Protein AF-M5CEA5-F1 (afdb_monomer)

Radius of gyration: 39.27 Å; Cα contacts (8 Å, |Δi|>4): 29; chains: 1; bounding box: 114×81×102 Å

InterPro domains:
  IPR007783 Eukaryotic translation initiation factor 3 subunit D [PF05091] (9-247)
  IPR007783 Eukaryotic translation initiation factor 3 subunit D [PTHR12399] (7-246)

Secondary structure (DSSP, 8-state):
---------PPPPPP--TT--SS--TT---GGGTTS------TTSPP-PPP-SSS--TT--TT--TTSHHHHTTSSPPPTTTTTS--TT-----S-GGGPPPPP-S---------------------------------------------------GGGS-S-------SSPPPTTPPP-----HHHHHT-----PPPP-----S--PPP-GGGGG--SSS--PPP----------TTT-HHHHHHHHHHHSTTSSS----

Structure (mmCIF, N/CA/C/O backbone):
data_AF-M5CEA5-F1
#
_entry.id   AF-M5CEA5-F1
#
loop_
_atom_site.group_PDB
_atom_site.id
_atom_site.type_symbol
_atom_site.label_atom_id
_atom_site.label_alt_id
_atom_site.label_comp_id
_atom_site.label_asym_id
_atom_site.label_entity_id
_atom_site.label_seq_id
_atom_site.pdbx_PDB_ins_code
_atom_site.Cartn_x
_atom_site.Cartn_y
_atom_site.Cartn_z
_atom_site.occupancy
_atom_site.B_iso_or_equiv
_atom_site.auth_seq_id
_atom_site.auth_comp_id
_atom_site.auth_asym_id
_atom_site.auth_atom_id
_atom_site.pdbx_PDB_model_num
ATOM 1 N N . MET A 1 1 ? 55.446 -52.255 -45.944 1.00 42.16 1 MET A N 1
ATOM 2 C CA . MET A 1 1 ? 54.967 -50.989 -45.354 1.00 42.16 1 MET A CA 1
ATOM 3 C C . MET A 1 1 ? 53.545 -51.246 -44.896 1.00 42.16 1 MET A C 1
ATOM 5 O O . MET A 1 1 ? 52.673 -51.351 -45.742 1.00 42.16 1 MET A O 1
ATOM 9 N N . ALA A 1 2 ? 53.355 -51.542 -43.610 1.00 45.69 2 ALA A N 1
ATOM 10 C CA . ALA A 1 2 ? 52.040 -51.848 -43.055 1.00 45.69 2 ALA A CA 1
ATOM 11 C C . ALA A 1 2 ? 51.422 -50.547 -42.531 1.00 45.69 2 ALA A C 1
ATOM 13 O O . ALA A 1 2 ? 52.030 -49.867 -41.706 1.00 45.69 2 ALA A O 1
ATOM 14 N N . ASP A 1 3 ? 50.260 -50.200 -43.073 1.00 53.97 3 ASP A N 1
ATOM 15 C CA . ASP A 1 3 ? 49.479 -49.017 -42.725 1.00 53.97 3 ASP A CA 1
ATOM 16 C C . ASP A 1 3 ? 48.837 -49.236 -41.346 1.00 53.97 3 ASP A C 1
ATOM 18 O O . ASP A 1 3 ? 47.894 -50.013 -41.192 1.00 53.97 3 ASP A O 1
ATOM 22 N N . ASN A 1 4 ? 49.386 -48.594 -40.315 1.00 58.69 4 ASN A N 1
ATOM 23 C CA . ASN A 1 4 ? 48.793 -48.567 -38.980 1.00 58.69 4 ASN A CA 1
ATOM 24 C C . ASN A 1 4 ? 47.682 -47.511 -38.962 1.00 58.69 4 ASN A C 1
ATOM 26 O O . ASN A 1 4 ? 47.882 -46.392 -38.488 1.00 58.69 4 ASN A O 1
ATOM 30 N N . SER A 1 5 ? 46.492 -47.863 -39.449 1.00 66.06 5 SER A N 1
ATOM 31 C CA . SER A 1 5 ? 45.277 -47.092 -39.177 1.00 66.06 5 SER A CA 1
ATOM 32 C C . SER A 1 5 ? 44.891 -47.284 -37.705 1.00 66.06 5 SER A C 1
ATOM 34 O O . SER A 1 5 ? 44.031 -48.101 -37.369 1.00 66.06 5 SER A O 1
ATOM 36 N N . GLN A 1 6 ? 45.587 -46.584 -36.804 1.00 66.88 6 GLN A N 1
ATOM 37 C CA . GLN A 1 6 ? 45.211 -46.505 -35.396 1.00 66.88 6 GLN A CA 1
ATOM 38 C C . GLN A 1 6 ? 43.777 -45.981 -35.314 1.00 66.88 6 GLN A C 1
ATOM 40 O O . GLN A 1 6 ? 43.487 -44.862 -35.733 1.00 66.88 6 GLN A O 1
ATOM 45 N N . LEU A 1 7 ? 42.880 -46.804 -34.776 1.00 74.50 7 LEU A N 1
ATOM 46 C CA . LEU A 1 7 ? 41.550 -46.372 -34.368 1.00 74.50 7 LEU A CA 1
ATOM 47 C C . LEU A 1 7 ? 41.732 -45.235 -33.355 1.00 74.50 7 LEU A C 1
ATOM 49 O O . LEU A 1 7 ? 42.229 -45.457 -32.250 1.00 74.50 7 LEU A O 1
ATOM 53 N N . SER A 1 8 ? 41.399 -44.009 -33.754 1.00 79.19 8 SER A N 1
ATOM 54 C CA . SER A 1 8 ? 41.523 -42.836 -32.898 1.00 79.19 8 SER A CA 1
ATOM 55 C C . SER A 1 8 ? 40.304 -42.748 -31.986 1.00 79.19 8 SER A C 1
ATOM 57 O O . SER A 1 8 ? 39.177 -42.520 -32.418 1.00 79.19 8 SER A O 1
ATOM 59 N N . PHE A 1 9 ? 40.535 -42.947 -30.694 1.00 83.25 9 PHE A N 1
ATOM 60 C CA . PHE A 1 9 ? 39.549 -42.688 -29.657 1.00 83.25 9 PHE A CA 1
ATOM 61 C C . PHE A 1 9 ? 40.078 -41.571 -28.764 1.00 83.25 9 PHE A C 1
ATOM 63 O O . PHE A 1 9 ? 41.120 -41.716 -28.126 1.00 83.25 9 PHE A O 1
ATOM 70 N N . VAL A 1 10 ? 39.371 -40.443 -28.748 1.00 87.81 10 VAL A N 1
ATOM 71 C CA . VAL A 1 10 ? 39.664 -39.310 -27.865 1.00 87.81 10 VAL A CA 1
ATOM 72 C C . VAL A 1 10 ? 38.683 -39.368 -26.706 1.00 87.81 10 VAL A C 1
ATOM 74 O O . VAL A 1 10 ? 37.477 -39.491 -26.918 1.00 87.81 10 VAL A O 1
ATOM 77 N N . LEU A 1 11 ? 39.205 -39.291 -25.482 1.00 88.50 11 LEU A N 1
ATOM 78 C CA . LEU A 1 11 ? 38.376 -39.279 -24.283 1.00 88.50 11 LEU A CA 1
ATOM 79 C C . LEU A 1 11 ? 37.433 -38.067 -24.315 1.00 88.50 11 LEU A C 1
ATOM 81 O O . LEU A 1 11 ? 37.904 -36.945 -24.528 1.00 88.50 11 LEU A O 1
ATOM 85 N N . PRO A 1 12 ? 36.117 -38.261 -24.111 1.00 87.50 12 PRO A N 1
ATOM 86 C CA . PRO A 1 12 ? 35.200 -37.141 -24.031 1.00 87.50 12 PRO A CA 1
ATOM 87 C C . PRO A 1 12 ? 35.536 -36.301 -22.790 1.00 87.50 12 PRO A C 1
ATOM 89 O O . PRO A 1 12 ? 35.858 -36.863 -21.741 1.00 87.50 12 PRO A O 1
ATOM 92 N N . PRO A 1 13 ? 35.459 -34.966 -22.880 1.00 84.44 13 PRO A N 1
ATOM 93 C CA . PRO A 1 13 ? 35.658 -34.108 -21.722 1.00 84.44 13 PRO A CA 1
ATOM 94 C C . PRO A 1 13 ? 34.552 -34.373 -20.693 1.00 84.44 13 PRO A C 1
ATOM 96 O O . PRO A 1 13 ? 33.366 -34.231 -20.994 1.00 84.44 13 PRO A O 1
ATOM 99 N N . ILE A 1 14 ? 34.947 -34.762 -19.482 1.00 84.25 14 ILE A N 1
ATOM 100 C CA . ILE A 1 14 ? 34.046 -34.966 -18.343 1.00 84.25 14 ILE A CA 1
ATOM 101 C C . ILE A 1 14 ? 34.163 -33.747 -17.430 1.00 84.25 14 ILE A C 1
ATOM 103 O O . ILE A 1 14 ? 35.263 -33.265 -17.170 1.00 84.25 14 ILE A O 1
ATOM 107 N N . GLN A 1 15 ? 33.021 -33.237 -16.978 1.00 81.56 15 GLN A N 1
ATOM 108 C CA . GLN A 1 15 ? 32.958 -32.114 -16.047 1.00 81.56 15 GLN A CA 1
ATOM 109 C C . GLN A 1 15 ? 33.097 -32.634 -14.617 1.00 81.56 15 GLN A C 1
ATOM 111 O O . GLN A 1 15 ? 32.390 -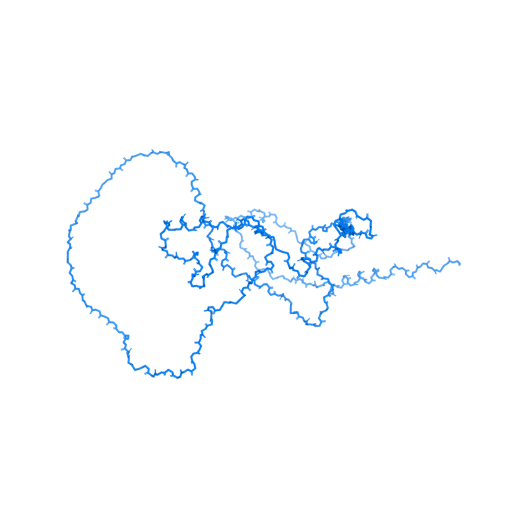33.570 -14.247 1.00 81.56 15 GLN A O 1
ATOM 116 N N . ASP A 1 16 ? 33.978 -32.019 -13.831 1.00 81.75 16 ASP A N 1
ATOM 117 C CA . ASP A 1 16 ? 34.166 -32.349 -12.417 1.00 81.75 16 ASP A CA 1
ATOM 118 C C . ASP A 1 16 ? 33.557 -31.255 -11.531 1.00 81.75 16 ASP A C 1
ATOM 120 O O . ASP A 1 16 ? 33.698 -30.066 -11.820 1.00 81.75 16 ASP A O 1
ATOM 124 N N . ASN A 1 17 ? 32.851 -31.642 -10.471 1.00 83.44 17 ASN A N 1
ATOM 125 C CA . ASN A 1 17 ? 32.196 -30.701 -9.567 1.00 83.44 17 ASN A CA 1
ATOM 126 C C . ASN A 1 17 ? 33.065 -30.546 -8.307 1.00 83.44 17 ASN A C 1
ATOM 128 O O . ASN A 1 17 ? 33.127 -31.490 -7.518 1.00 83.44 17 ASN A O 1
ATOM 132 N N . PRO A 1 18 ? 33.692 -29.376 -8.059 1.00 81.19 18 PRO A N 1
ATOM 133 C CA . PRO A 1 18 ? 34.611 -29.197 -6.927 1.00 81.19 18 PRO A CA 1
ATOM 134 C C . PRO A 1 18 ? 33.930 -29.382 -5.563 1.00 81.19 18 PRO A C 1
ATOM 136 O O . PRO A 1 18 ? 34.576 -29.786 -4.601 1.00 81.19 18 PRO A O 1
ATOM 139 N N . ASP A 1 19 ? 32.617 -29.154 -5.495 1.00 79.44 19 ASP A N 1
ATOM 140 C CA . ASP A 1 19 ? 31.805 -29.327 -4.286 1.00 79.44 19 ASP A CA 1
ATOM 141 C C . ASP A 1 19 ? 31.403 -30.796 -4.030 1.00 79.44 19 ASP A C 1
ATOM 143 O O . ASP A 1 19 ? 30.695 -31.088 -3.067 1.00 79.44 19 ASP A O 1
ATOM 147 N N . GLY A 1 20 ? 31.785 -31.731 -4.912 1.00 80.81 20 GLY A N 1
ATOM 148 C CA . GLY A 1 20 ? 31.456 -33.159 -4.804 1.00 80.81 20 GLY A CA 1
ATOM 149 C C . GLY A 1 20 ? 29.970 -33.492 -4.993 1.00 80.81 20 GLY A C 1
ATOM 150 O O . GLY A 1 20 ? 29.545 -34.625 -4.751 1.00 80.81 20 GLY A O 1
ATOM 151 N N . SER A 1 21 ? 29.158 -32.518 -5.410 1.00 82.75 21 SER A N 1
ATOM 152 C CA . SER A 1 21 ? 27.731 -32.704 -5.656 1.00 82.75 21 SER A CA 1
ATOM 153 C C . SER A 1 21 ? 27.483 -33.506 -6.935 1.00 82.75 21 SER A C 1
ATOM 155 O O . SER A 1 21 ? 28.133 -33.317 -7.964 1.00 82.75 21 SER A O 1
ATOM 157 N N . TRP A 1 22 ? 26.502 -34.405 -6.879 1.00 84.69 22 TRP A N 1
ATOM 158 C CA . TRP A 1 22 ? 26.042 -35.157 -8.043 1.00 84.69 22 TRP A CA 1
ATOM 159 C C . TRP A 1 22 ? 24.971 -34.352 -8.781 1.00 84.69 22 TRP A C 1
ATOM 161 O O . TRP A 1 22 ? 23.921 -34.055 -8.215 1.00 84.69 22 TRP A O 1
ATOM 171 N N . GLY A 1 23 ? 25.222 -34.009 -10.046 1.00 82.31 23 GLY A N 1
ATOM 172 C CA . GLY A 1 23 ? 24.276 -33.271 -10.887 1.00 82.31 23 GLY A CA 1
ATOM 173 C C . GLY A 1 23 ? 24.928 -32.163 -11.722 1.00 82.31 23 GLY A C 1
ATOM 174 O O . GLY A 1 23 ? 26.149 -31.999 -11.690 1.00 82.31 23 GLY A O 1
ATOM 175 N N . PRO A 1 24 ? 24.132 -31.408 -12.499 1.00 81.94 24 PRO A N 1
ATOM 176 C CA . PRO A 1 24 ? 24.636 -30.275 -13.266 1.00 81.94 24 PRO A CA 1
ATOM 177 C C . PRO A 1 24 ? 25.114 -29.171 -12.319 1.00 81.94 24 PRO A C 1
ATOM 179 O O . PRO A 1 24 ? 24.360 -28.725 -11.453 1.00 81.94 24 PRO A O 1
ATOM 182 N N . SER A 1 25 ? 26.352 -28.707 -12.487 1.00 77.62 25 SER A N 1
ATOM 183 C CA . SER A 1 25 ? 26.836 -27.544 -11.748 1.00 77.62 25 SER A CA 1
ATOM 184 C C . SER A 1 25 ? 26.394 -26.249 -12.423 1.00 77.62 25 SER A C 1
ATOM 186 O O . SER A 1 25 ? 26.324 -26.145 -13.648 1.00 77.62 25 SER A O 1
ATOM 188 N N . VAL A 1 26 ? 26.130 -25.227 -11.610 1.00 72.12 26 VAL A N 1
ATOM 189 C CA . VAL A 1 26 ? 25.780 -23.878 -12.091 1.00 72.12 26 VAL A CA 1
ATOM 190 C C . VAL A 1 26 ? 26.959 -23.235 -12.839 1.00 72.12 26 VAL A C 1
ATOM 192 O O . VAL A 1 26 ? 26.763 -22.398 -13.717 1.00 72.12 26 VAL A O 1
ATOM 195 N N . LEU A 1 27 ? 28.188 -23.664 -12.529 1.00 73.81 27 LEU A N 1
ATOM 196 C CA . LEU A 1 27 ? 29.419 -23.199 -13.170 1.00 73.81 27 LEU A CA 1
ATOM 197 C C . LEU A 1 27 ? 29.622 -23.795 -14.572 1.00 73.81 27 LEU A C 1
ATOM 199 O O . LEU A 1 27 ? 30.221 -23.145 -15.429 1.00 73.81 27 LEU A O 1
ATOM 203 N N . HIS A 1 28 ? 29.107 -25.001 -14.833 1.00 77.56 28 HIS A N 1
ATOM 204 C CA . HIS A 1 28 ? 29.295 -25.716 -16.098 1.00 77.56 28 HIS A CA 1
ATOM 205 C C . HIS A 1 28 ? 28.040 -25.672 -16.972 1.00 77.56 28 HIS A C 1
ATOM 207 O O . HIS A 1 28 ? 27.486 -26.699 -17.372 1.00 77.56 28 HIS A O 1
ATOM 213 N N . MET A 1 29 ? 27.604 -24.457 -17.315 1.00 80.31 29 MET A N 1
ATOM 214 C CA . MET A 1 29 ? 26.579 -24.272 -18.340 1.00 80.31 29 MET A CA 1
ATOM 215 C C . MET A 1 29 ? 27.166 -24.565 -19.735 1.00 80.31 29 MET A C 1
ATOM 217 O O . MET A 1 29 ? 28.268 -24.095 -20.037 1.00 80.31 29 MET A O 1
ATOM 221 N N . PRO A 1 30 ? 26.462 -25.307 -20.613 1.00 85.19 30 PRO A N 1
ATOM 222 C CA . PRO A 1 30 ? 26.944 -25.583 -21.962 1.00 85.19 30 PRO A CA 1
ATOM 223 C C . PRO A 1 30 ? 27.304 -24.295 -22.709 1.00 85.19 30 PRO A C 1
ATOM 225 O O . PRO A 1 30 ? 26.471 -23.396 -22.826 1.00 85.19 30 PRO A O 1
ATOM 228 N N . ALA A 1 31 ? 28.520 -24.227 -23.261 1.00 82.00 31 ALA A N 1
ATOM 229 C CA . ALA A 1 31 ? 29.033 -23.030 -23.936 1.00 82.00 31 ALA A CA 1
ATOM 230 C C . ALA A 1 31 ? 28.107 -22.527 -25.058 1.00 82.00 31 ALA A C 1
ATOM 232 O O . ALA A 1 31 ? 27.988 -21.328 -25.265 1.00 82.00 31 ALA A O 1
ATOM 233 N N . GLN A 1 32 ? 27.392 -23.438 -25.725 1.00 86.50 32 GLN A N 1
ATOM 234 C CA . GLN A 1 32 ? 26.423 -23.127 -26.783 1.00 86.50 32 GLN A CA 1
ATOM 235 C C . GLN A 1 32 ? 25.225 -22.272 -26.331 1.00 86.50 32 GLN A C 1
ATOM 237 O O . GLN A 1 32 ? 24.566 -21.669 -27.171 1.00 86.50 32 GLN A O 1
ATOM 242 N N . PHE A 1 33 ? 24.917 -22.248 -25.031 1.00 85.56 33 PHE A N 1
ATOM 243 C CA . PHE A 1 33 ? 23.826 -21.453 -24.453 1.00 85.56 33 PHE A CA 1
ATOM 244 C C . PHE A 1 33 ? 24.337 -20.367 -23.508 1.00 85.56 33 PHE A C 1
ATOM 246 O O . PHE A 1 33 ? 23.543 -19.627 -22.929 1.00 85.56 33 PHE A O 1
ATOM 253 N N . LYS A 1 34 ? 25.659 -20.272 -23.334 1.00 82.19 34 LYS A N 1
ATOM 254 C CA . LYS A 1 34 ? 26.282 -19.189 -22.586 1.00 82.19 34 LYS A CA 1
ATOM 255 C C . LYS A 1 34 ? 26.019 -17.885 -23.336 1.00 82.19 34 LYS A C 1
ATOM 257 O O . LYS A 1 34 ? 26.149 -17.839 -24.553 1.00 82.19 34 LYS A O 1
ATOM 262 N N . ASP A 1 35 ? 25.570 -16.872 -22.603 1.00 86.06 35 ASP A N 1
ATOM 263 C CA . ASP A 1 35 ? 25.280 -15.523 -23.109 1.00 86.06 35 ASP A CA 1
ATOM 264 C C . ASP A 1 35 ? 24.023 -15.383 -23.997 1.00 86.06 35 ASP A C 1
ATOM 266 O O . ASP A 1 35 ? 23.773 -14.311 -24.547 1.00 86.06 35 ASP A O 1
ATOM 270 N N . ILE A 1 36 ? 23.178 -16.419 -24.097 1.00 87.94 36 ILE A N 1
ATOM 271 C CA . ILE A 1 36 ? 21.899 -16.365 -24.828 1.00 87.94 36 ILE A CA 1
ATOM 272 C C . ILE A 1 36 ? 20.732 -16.477 -23.833 1.00 87.94 36 ILE A C 1
ATOM 274 O O . ILE A 1 36 ? 20.655 -17.473 -23.108 1.00 87.94 36 ILE A O 1
ATOM 278 N N . PRO A 1 37 ? 19.784 -15.515 -23.801 1.00 88.88 37 PRO A N 1
ATOM 279 C CA . PRO A 1 37 ? 18.580 -15.640 -22.987 1.00 88.88 37 PRO A CA 1
ATOM 280 C C . PRO A 1 37 ? 17.800 -16.909 -23.344 1.00 88.88 37 PRO A C 1
ATOM 282 O O . PRO A 1 37 ? 17.470 -17.152 -24.506 1.00 88.88 37 PRO A O 1
ATOM 285 N N . TYR A 1 38 ? 17.493 -17.730 -22.343 1.00 85.69 38 TYR A N 1
ATOM 286 C CA . TYR A 1 38 ? 16.747 -18.964 -22.561 1.00 85.69 38 TYR A CA 1
ATOM 287 C C . TYR A 1 38 ? 15.276 -18.662 -22.872 1.00 85.69 38 TYR A C 1
ATOM 289 O O . TYR A 1 38 ? 14.573 -18.056 -22.063 1.00 85.69 38 TYR A O 1
ATOM 297 N N . ALA A 1 39 ? 14.798 -19.137 -24.023 1.00 87.56 39 ALA A N 1
ATOM 298 C CA . ALA A 1 39 ? 13.383 -19.144 -24.374 1.00 87.56 39 ALA A CA 1
ATOM 299 C C . ALA A 1 39 ? 12.965 -20.561 -24.808 1.00 87.56 39 ALA A C 1
ATOM 301 O O . ALA A 1 39 ? 13.533 -21.100 -25.763 1.00 87.56 39 ALA A O 1
ATOM 302 N N . PRO A 1 40 ? 11.991 -21.191 -24.128 1.00 87.44 40 PRO A N 1
ATOM 303 C CA . PRO A 1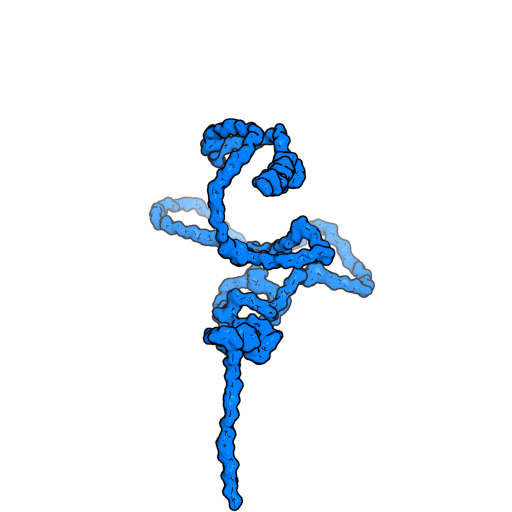 40 ? 11.503 -22.509 -24.516 1.00 87.44 40 PRO A CA 1
ATOM 304 C C . PRO A 1 40 ? 10.738 -22.437 -25.844 1.00 87.44 40 PRO A C 1
ATOM 306 O O . PRO A 1 40 ? 9.887 -21.570 -26.027 1.00 87.44 40 PRO A O 1
ATOM 309 N N . PHE A 1 41 ? 10.994 -23.380 -26.753 1.00 86.00 41 PHE A N 1
ATOM 310 C CA . PHE A 1 41 ? 10.295 -23.485 -28.037 1.00 86.00 41 PHE A CA 1
ATOM 311 C C . PHE A 1 41 ? 10.090 -24.949 -28.438 1.00 86.00 41 PHE A C 1
ATOM 313 O O . PHE A 1 41 ? 10.808 -25.834 -27.969 1.00 86.00 41 PHE A O 1
ATOM 320 N N . SER A 1 42 ? 9.134 -25.207 -29.333 1.00 86.94 42 SER A N 1
ATOM 321 C CA . SER A 1 42 ? 8.961 -26.519 -29.958 1.00 86.94 42 SER A CA 1
ATOM 322 C C . SER A 1 42 ? 9.298 -26.469 -31.446 1.00 86.94 42 SER A C 1
ATOM 324 O O . SER A 1 42 ? 8.810 -25.616 -32.182 1.00 86.94 42 SER A O 1
ATOM 326 N N . LYS A 1 43 ? 10.087 -27.439 -31.927 1.00 88.88 43 LYS A N 1
ATOM 327 C CA . LYS A 1 43 ? 10.383 -27.591 -33.366 1.00 88.88 43 LYS A CA 1
ATOM 328 C C . LYS A 1 43 ? 9.166 -28.020 -34.189 1.00 88.88 43 LYS A C 1
ATOM 330 O O . LYS A 1 43 ? 9.210 -27.957 -35.411 1.00 88.88 43 LYS A O 1
ATOM 335 N N . THR A 1 44 ? 8.110 -28.498 -33.533 1.00 87.06 44 THR A N 1
ATOM 336 C CA . THR A 1 44 ? 6.870 -28.931 -34.190 1.00 87.06 44 THR A CA 1
ATOM 337 C C . THR A 1 44 ? 5.858 -27.802 -34.341 1.00 87.06 44 THR A C 1
ATOM 339 O O . THR A 1 44 ? 4.789 -28.026 -34.910 1.00 87.06 44 THR A O 1
ATOM 342 N N . ASP A 1 45 ? 6.148 -26.619 -33.793 1.00 82.75 45 ASP A N 1
ATOM 343 C CA . ASP A 1 45 ? 5.244 -25.484 -33.898 1.00 82.75 45 ASP A CA 1
ATOM 344 C C . ASP A 1 45 ? 5.156 -25.010 -35.348 1.00 82.75 45 ASP A C 1
ATOM 346 O O . ASP A 1 45 ? 6.128 -25.011 -36.108 1.00 82.75 45 ASP A O 1
ATOM 350 N N . LYS A 1 46 ? 3.944 -24.627 -35.751 1.00 82.00 46 LYS A N 1
ATOM 351 C CA . LYS A 1 46 ? 3.689 -24.164 -37.113 1.00 82.00 46 LYS A CA 1
ATOM 352 C C . LYS A 1 46 ? 4.378 -22.824 -37.346 1.00 82.00 46 LYS A C 1
ATOM 354 O O . LYS A 1 46 ? 4.180 -21.873 -36.590 1.00 82.00 46 LYS A O 1
ATOM 359 N N . LEU A 1 47 ? 5.139 -22.754 -38.432 1.00 81.94 47 LEU A N 1
ATOM 360 C CA . LEU A 1 47 ? 5.771 -21.535 -38.929 1.00 81.94 47 LEU A CA 1
ATOM 361 C C . LEU A 1 47 ? 4.875 -20.869 -39.988 1.00 81.94 47 LEU A C 1
ATOM 363 O O . LEU A 1 47 ? 4.016 -21.527 -40.573 1.00 81.94 47 LEU A O 1
ATOM 367 N N . GLY A 1 48 ? 5.094 -19.579 -40.260 1.00 81.50 48 GLY A N 1
ATOM 368 C CA . GLY A 1 48 ? 4.387 -18.853 -41.328 1.00 81.50 48 GLY A CA 1
ATOM 369 C C . GLY A 1 48 ? 3.283 -17.899 -40.863 1.00 81.50 48 GLY A C 1
ATOM 370 O O . GLY A 1 48 ? 2.311 -17.694 -41.585 1.00 81.50 48 GLY A O 1
ATOM 371 N N . LYS A 1 49 ? 3.421 -17.308 -39.670 1.00 79.44 49 LYS A N 1
ATOM 372 C CA . LYS A 1 49 ? 2.590 -16.169 -39.254 1.00 79.44 49 LYS A CA 1
ATOM 373 C C . LYS A 1 49 ? 3.131 -14.890 -39.896 1.00 79.44 49 LYS A C 1
ATOM 375 O O . LYS A 1 49 ? 4.330 -14.632 -39.818 1.00 79.44 49 LYS A O 1
ATOM 380 N N . PHE A 1 50 ? 2.256 -14.105 -40.514 1.00 80.69 50 PHE A N 1
ATOM 381 C CA . PHE A 1 50 ? 2.599 -12.798 -41.072 1.00 80.69 50 PHE A CA 1
ATOM 382 C C . PHE A 1 50 ? 2.307 -11.718 -40.030 1.00 80.69 50 PHE A C 1
ATOM 384 O O . PHE A 1 50 ? 1.284 -11.785 -39.350 1.00 80.69 50 PHE A O 1
ATOM 391 N N . ALA A 1 51 ? 3.208 -10.747 -39.891 1.00 81.94 51 ALA A N 1
ATOM 392 C CA . ALA A 1 51 ? 2.927 -9.526 -39.149 1.00 81.94 51 ALA A CA 1
ATOM 393 C C . ALA A 1 51 ? 2.289 -8.521 -40.117 1.00 81.94 51 ALA A C 1
ATOM 395 O O . ALA A 1 51 ? 2.887 -8.210 -41.146 1.00 81.94 51 ALA A O 1
ATOM 396 N N . ASP A 1 52 ? 1.089 -8.040 -39.801 1.00 79.88 52 ASP A N 1
ATOM 397 C CA . ASP A 1 52 ? 0.404 -6.998 -40.564 1.00 79.88 52 ASP A CA 1
ATOM 398 C C . ASP A 1 52 ? 0.215 -5.773 -39.661 1.00 79.88 52 ASP A C 1
ATOM 400 O O . ASP A 1 52 ? -0.458 -5.848 -38.637 1.00 79.88 52 ASP A O 1
ATOM 404 N N . TRP A 1 53 ? 0.844 -4.651 -40.019 1.00 78.38 53 TRP A N 1
ATOM 405 C CA . TRP A 1 53 ? 0.692 -3.373 -39.309 1.00 78.38 53 TRP A CA 1
ATOM 406 C C . TRP A 1 53 ? -0.512 -2.557 -39.809 1.00 78.38 53 TRP A C 1
ATOM 408 O O . TRP A 1 53 ? -0.855 -1.534 -39.223 1.00 78.38 53 TRP A O 1
ATOM 418 N N . THR A 1 54 ? -1.123 -2.959 -40.929 1.00 77.75 54 THR A N 1
ATOM 419 C CA . THR A 1 54 ? -2.322 -2.332 -41.510 1.00 77.75 54 THR A CA 1
ATOM 420 C C . THR A 1 54 ? -3.607 -3.014 -41.058 1.00 77.75 54 THR A C 1
ATOM 422 O O . THR A 1 54 ? -4.680 -2.400 -41.083 1.00 77.75 54 THR A O 1
ATOM 425 N N . GLU A 1 55 ? -3.508 -4.267 -40.612 1.00 64.56 55 GLU A N 1
ATOM 426 C CA . GLU A 1 55 ? -4.563 -4.943 -39.876 1.00 64.56 55 GLU A CA 1
ATOM 427 C C . GLU A 1 55 ? -4.682 -4.275 -38.504 1.00 64.56 55 GLU A C 1
ATOM 429 O O . GLU A 1 55 ? -4.013 -4.637 -37.540 1.00 64.56 55 GLU A O 1
ATOM 434 N N . GLY A 1 56 ? -5.530 -3.245 -38.423 1.00 61.38 56 GLY A N 1
ATOM 435 C CA . GLY A 1 56 ? -5.96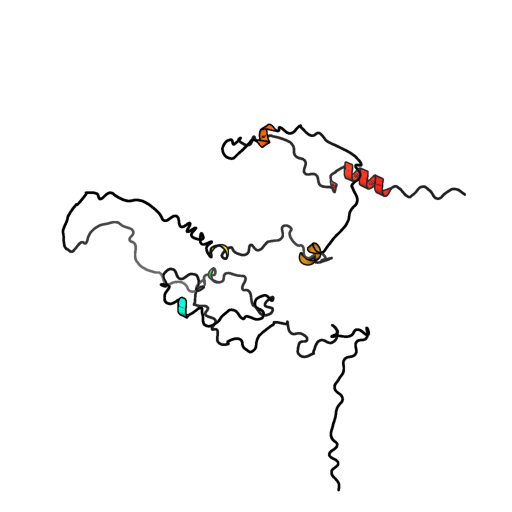6 -2.714 -37.135 1.00 61.38 56 GLY A CA 1
ATOM 436 C C . GLY A 1 56 ? -6.456 -3.876 -36.275 1.00 61.38 56 GLY A C 1
ATOM 437 O O . GLY A 1 56 ? -7.134 -4.753 -36.816 1.00 61.38 56 GLY A O 1
ATOM 438 N N . ASP A 1 57 ? -6.063 -3.892 -34.993 1.00 56.22 57 ASP A N 1
ATOM 439 C CA . ASP A 1 57 ? -6.246 -5.007 -34.052 1.00 56.22 57 ASP A CA 1
ATOM 440 C C . ASP A 1 57 ? -7.559 -5.738 -34.369 1.00 56.22 57 ASP A C 1
ATOM 442 O O . ASP A 1 57 ? -8.655 -5.198 -34.188 1.00 56.22 57 ASP A O 1
ATOM 446 N N . GLY A 1 58 ? -7.459 -6.936 -34.968 1.00 53.38 58 GLY A N 1
ATOM 447 C CA . GLY A 1 58 ? -8.570 -7.649 -35.625 1.00 53.38 58 GLY A CA 1
ATOM 448 C C . GLY A 1 58 ? -9.732 -8.031 -34.695 1.00 53.38 58 GLY A C 1
ATOM 449 O O . GLY A 1 58 ? -10.659 -8.746 -35.084 1.00 53.38 58 GLY A O 1
ATOM 450 N N . ARG A 1 59 ? -9.681 -7.550 -33.455 1.00 50.59 59 ARG A N 1
ATOM 451 C CA . ARG A 1 59 ? -10.716 -7.579 -32.432 1.00 50.59 59 ARG A CA 1
ATOM 452 C C . ARG A 1 59 ? -11.790 -6.500 -32.621 1.00 50.59 59 ARG A C 1
ATOM 454 O O . ARG A 1 59 ? -12.914 -6.737 -32.186 1.00 50.59 59 ARG A O 1
ATOM 461 N N . ASP A 1 60 ? -11.512 -5.418 -33.357 1.00 46.31 60 ASP A N 1
ATOM 462 C CA . ASP A 1 60 ? -12.386 -4.234 -33.438 1.00 46.31 60 ASP A CA 1
ATOM 463 C C . ASP A 1 60 ? -12.952 -3.920 -34.836 1.00 46.31 60 ASP A C 1
ATOM 465 O O . ASP A 1 60 ? -13.175 -2.761 -35.176 1.00 46.31 60 ASP A O 1
ATOM 469 N N . ARG A 1 61 ? -13.266 -4.921 -35.675 1.00 47.25 61 ARG A N 1
ATOM 470 C CA . ARG A 1 61 ? -14.128 -4.691 -36.860 1.00 47.25 61 ARG A CA 1
ATOM 471 C C . ARG A 1 61 ? -15.613 -4.792 -36.470 1.00 47.25 61 ARG A C 1
ATOM 473 O O . ARG A 1 61 ? -16.132 -5.910 -36.380 1.00 47.25 61 ARG A O 1
ATOM 480 N N . PRO A 1 62 ? -16.363 -3.681 -36.311 1.00 42.25 62 PRO A N 1
ATOM 481 C CA . PRO A 1 62 ? -17.796 -3.743 -36.082 1.00 42.25 62 PRO A CA 1
ATOM 482 C C . PRO A 1 62 ? -18.474 -3.976 -37.436 1.00 42.25 62 PRO A C 1
ATOM 484 O O . PRO A 1 62 ? -18.554 -3.075 -38.265 1.00 42.25 62 PRO A O 1
ATOM 487 N N . GLY A 1 63 ? -18.933 -5.204 -37.685 1.00 48.81 63 GLY A N 1
ATOM 488 C CA . GLY A 1 63 ? -19.722 -5.536 -38.880 1.00 48.81 63 GLY A CA 1
ATOM 489 C C . GLY A 1 63 ? -19.225 -6.720 -39.710 1.00 48.81 63 GLY A C 1
ATOM 490 O O . GLY A 1 63 ? -19.903 -7.106 -40.660 1.00 48.81 63 GLY A O 1
ATOM 491 N N . ALA A 1 64 ? -18.105 -7.356 -39.351 1.00 45.28 64 ALA A N 1
ATOM 492 C CA . ALA A 1 64 ? -17.738 -8.632 -39.957 1.00 45.28 64 ALA A CA 1
ATOM 493 C C . ALA A 1 64 ? -18.703 -9.720 -39.459 1.00 45.28 64 ALA A C 1
ATOM 495 O O . ALA A 1 64 ? -18.617 -10.200 -38.329 1.00 45.28 64 ALA A O 1
ATOM 496 N N . THR A 1 65 ? -19.670 -10.092 -40.295 1.00 44.38 65 THR A N 1
ATOM 497 C CA . THR A 1 65 ? -20.580 -11.207 -40.032 1.00 44.38 65 THR A CA 1
ATOM 498 C C . THR A 1 65 ? -19.790 -12.463 -39.652 1.00 44.38 65 THR A C 1
ATOM 500 O O . THR A 1 65 ? -18.863 -12.870 -40.353 1.00 44.38 65 THR A O 1
ATOM 503 N N . ASN A 1 66 ? -20.211 -13.075 -38.544 1.00 47.47 66 ASN A N 1
ATOM 504 C CA . ASN A 1 66 ? -19.657 -14.215 -37.792 1.00 47.47 66 ASN A CA 1
ATOM 505 C C . ASN A 1 66 ? -19.271 -15.473 -38.622 1.00 47.47 66 ASN A C 1
ATOM 507 O O . ASN A 1 66 ? -18.743 -16.450 -38.097 1.00 47.47 66 ASN A O 1
ATOM 511 N N . THR A 1 67 ? -19.517 -15.483 -39.930 1.00 44.59 67 THR A N 1
ATOM 512 C CA . THR A 1 67 ? -19.269 -16.632 -40.808 1.00 44.59 67 THR A CA 1
ATOM 513 C C . THR A 1 67 ? -17.807 -16.733 -41.259 1.00 44.59 67 THR A C 1
ATOM 515 O O . THR A 1 67 ? -17.311 -17.843 -41.438 1.00 44.59 67 THR A O 1
ATOM 518 N N . GLN A 1 68 ? -17.074 -15.617 -41.378 1.00 44.75 68 GLN A N 1
ATOM 519 C CA . GLN A 1 68 ? -15.653 -15.645 -41.776 1.00 44.75 68 GLN A CA 1
ATOM 520 C C . GLN A 1 68 ? -14.686 -15.840 -40.597 1.00 44.75 68 GLN A C 1
ATOM 522 O O . GLN A 1 68 ? -13.615 -16.420 -40.768 1.00 44.75 68 GLN A O 1
ATOM 527 N N . GLN A 1 69 ? -15.079 -15.473 -39.372 1.00 48.50 69 GLN A N 1
ATOM 528 C CA . GLN A 1 69 ? -14.225 -15.644 -38.187 1.00 48.50 69 GLN A CA 1
ATOM 529 C C . GLN A 1 69 ? -14.108 -17.103 -37.709 1.00 48.50 69 GLN A C 1
ATOM 531 O O . GLN A 1 69 ? -13.176 -17.449 -36.982 1.00 48.50 69 GLN A O 1
ATOM 536 N N . ARG A 1 70 ? -15.004 -17.998 -38.150 1.00 44.81 70 ARG A N 1
ATOM 537 C CA . ARG A 1 70 ? -14.960 -19.423 -37.777 1.00 44.81 70 ARG A CA 1
ATOM 538 C C . ARG A 1 70 ? -13.879 -20.236 -38.497 1.00 44.81 70 ARG A C 1
ATOM 540 O O . ARG A 1 70 ? -13.559 -21.325 -38.019 1.00 44.81 70 ARG A O 1
ATOM 547 N N . TYR A 1 71 ? -13.332 -19.725 -39.603 1.00 42.22 71 TYR A N 1
ATOM 548 C CA . TYR A 1 71 ? -12.349 -20.435 -40.432 1.00 42.22 71 TYR A CA 1
ATOM 549 C C . TYR A 1 71 ? -10.919 -19.881 -40.324 1.00 42.22 71 TYR A C 1
ATOM 551 O O . TYR A 1 71 ? -9.983 -20.621 -40.614 1.00 42.22 71 TYR A O 1
ATOM 559 N N . GLY A 1 72 ? -10.733 -18.639 -39.858 1.00 47.19 72 GLY A N 1
ATOM 560 C CA . GLY A 1 72 ? -9.402 -18.034 -39.685 1.00 47.19 72 GLY A CA 1
ATOM 561 C C . GLY A 1 72 ? -8.716 -18.379 -38.359 1.00 47.19 72 GLY A C 1
ATOM 562 O O . GLY A 1 72 ? -7.527 -18.663 -38.332 1.00 47.19 72 GLY A O 1
ATOM 563 N N . ASN A 1 73 ? -9.471 -18.461 -37.259 1.00 46.69 73 ASN A N 1
ATOM 564 C CA . ASN A 1 73 ? -8.900 -18.567 -35.906 1.00 46.69 73 ASN A CA 1
ATOM 565 C C . ASN A 1 73 ? -8.670 -20.003 -35.392 1.00 46.69 73 ASN A C 1
ATOM 567 O O . ASN A 1 73 ? -8.423 -20.211 -34.208 1.00 46.69 73 ASN A O 1
ATOM 571 N N . ARG A 1 74 ? -8.785 -21.021 -36.256 1.00 46.94 74 ARG A N 1
ATOM 572 C CA . ARG A 1 74 ? -8.542 -22.431 -35.879 1.00 46.94 74 ARG A CA 1
ATOM 573 C C . ARG A 1 74 ? -7.253 -23.022 -36.431 1.00 46.94 74 ARG A C 1
ATOM 575 O O . ARG A 1 74 ? -6.967 -24.178 -36.129 1.00 46.94 74 ARG A O 1
ATOM 582 N N . ARG A 1 75 ? -6.513 -22.312 -37.288 1.00 50.75 75 ARG A N 1
ATOM 583 C CA . ARG A 1 75 ? -5.342 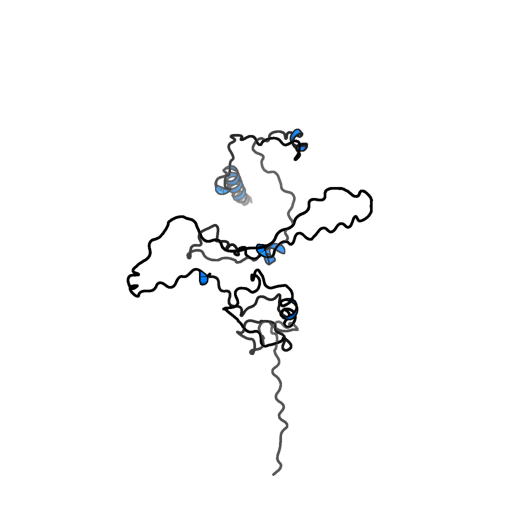-22.925 -37.931 1.00 50.75 75 ARG A CA 1
ATOM 584 C C . ARG A 1 75 ? -4.088 -22.863 -37.075 1.00 50.75 75 ARG A C 1
ATOM 586 O O . ARG A 1 75 ? -3.397 -23.881 -37.020 1.00 50.75 75 ARG A O 1
ATOM 593 N N . ASP A 1 76 ? -3.882 -21.786 -36.327 1.00 56.97 76 ASP A N 1
ATOM 594 C CA . ASP A 1 76 ? -2.647 -21.591 -35.570 1.00 56.97 76 ASP A CA 1
ATOM 595 C C . ASP A 1 76 ? -2.964 -21.257 -34.114 1.00 56.97 76 ASP A C 1
ATOM 597 O O . ASP A 1 76 ? -3.111 -20.098 -33.728 1.00 56.97 76 ASP A O 1
ATOM 601 N N . GLY A 1 77 ? -3.113 -22.308 -33.305 1.00 58.66 77 GLY A N 1
ATOM 602 C CA . GLY A 1 77 ? -3.219 -22.178 -31.855 1.00 58.66 77 GLY A CA 1
ATOM 603 C C . GLY A 1 77 ? -2.025 -21.420 -31.270 1.00 58.66 77 GLY A C 1
ATOM 604 O O . GLY A 1 77 ? -0.955 -21.325 -31.882 1.00 58.66 77 GLY A O 1
ATOM 605 N N . GLN A 1 78 ? -2.217 -20.863 -30.075 1.00 60.59 78 GLN A N 1
ATOM 606 C CA . GLN A 1 78 ? -1.099 -20.397 -29.256 1.00 60.59 78 GLN A CA 1
ATOM 607 C C . GLN A 1 78 ? -0.082 -21.541 -29.106 1.00 60.59 78 GLN A C 1
ATOM 609 O O . GLN A 1 78 ? -0.515 -22.693 -28.972 1.00 60.59 78 GLN A O 1
ATOM 614 N N . PRO A 1 79 ? 1.235 -21.264 -29.181 1.00 65.81 79 PRO A N 1
ATOM 615 C CA . PRO A 1 79 ? 2.246 -22.301 -29.017 1.00 65.81 79 PRO A CA 1
ATOM 616 C C . PRO A 1 79 ? 2.003 -23.009 -27.683 1.00 65.81 79 PRO A C 1
ATOM 618 O O . PRO A 1 79 ? 1.901 -22.375 -26.635 1.00 65.81 79 PRO A O 1
ATOM 621 N N . ALA A 1 80 ? 1.832 -24.330 -27.722 1.00 65.44 80 ALA A N 1
ATOM 622 C CA . ALA A 1 80 ? 1.478 -25.105 -26.532 1.00 65.44 80 ALA A CA 1
ATOM 623 C C . ALA A 1 80 ? 2.619 -25.119 -25.499 1.00 65.44 80 ALA A C 1
ATOM 625 O O . ALA A 1 80 ? 2.387 -25.328 -24.310 1.00 65.44 80 ALA A O 1
ATOM 626 N N . TYR A 1 81 ? 3.849 -24.886 -25.960 1.00 64.75 81 TYR A N 1
ATOM 627 C CA . TYR A 1 81 ? 5.058 -24.877 -25.155 1.00 64.75 81 TYR A CA 1
ATOM 628 C C . TYR A 1 81 ? 5.559 -23.440 -24.974 1.00 64.75 81 TYR A C 1
ATOM 630 O O . TYR A 1 81 ? 5.590 -22.668 -25.925 1.00 64.75 81 TYR A O 1
ATOM 638 N N . GLY A 1 82 ? 5.928 -23.057 -23.750 1.00 66.31 82 GLY A N 1
ATOM 639 C CA . GLY A 1 82 ? 6.489 -21.728 -23.472 1.00 66.31 82 GLY A CA 1
ATOM 640 C C . GLY A 1 82 ? 5.488 -20.568 -23.360 1.00 66.31 82 GLY A C 1
ATOM 641 O O . GLY A 1 82 ? 5.889 -19.495 -22.929 1.00 66.31 82 GLY A O 1
ATOM 642 N N . SER A 1 83 ? 4.188 -20.775 -23.620 1.00 61.41 83 SER A N 1
ATOM 643 C CA . SER A 1 83 ? 3.139 -19.730 -23.554 1.00 61.41 83 SER A CA 1
ATOM 644 C C . SER A 1 83 ? 2.933 -19.070 -22.173 1.00 61.41 83 SER A C 1
ATOM 646 O O . SER A 1 83 ? 2.183 -18.100 -22.084 1.00 61.41 83 SER A O 1
ATOM 648 N N . GLY A 1 84 ? 3.558 -19.577 -21.105 1.00 60.25 84 GLY A N 1
ATOM 649 C CA . GLY A 1 84 ? 3.541 -18.981 -19.758 1.00 60.25 84 GLY A CA 1
ATOM 650 C C . GLY A 1 84 ? 4.909 -18.505 -19.252 1.00 60.25 84 GLY A C 1
ATOM 651 O O . GLY A 1 84 ? 5.017 -18.089 -18.103 1.00 60.25 84 GLY A O 1
ATOM 652 N N . SER A 1 85 ? 5.950 -18.603 -20.082 1.00 61.44 85 SER A N 1
ATOM 653 C CA . SER A 1 85 ? 7.299 -18.113 -19.788 1.00 61.44 85 SER A CA 1
ATOM 654 C C . SER A 1 85 ? 7.414 -16.641 -20.180 1.00 61.44 85 SER A C 1
ATOM 656 O O . SER A 1 85 ? 6.810 -16.205 -21.158 1.00 61.44 85 SER A O 1
ATOM 658 N N . THR A 1 86 ? 8.223 -15.869 -19.455 1.00 62.84 86 THR A N 1
ATOM 659 C CA . THR A 1 86 ? 8.600 -14.509 -19.859 1.00 62.84 86 THR A CA 1
ATOM 660 C C . THR A 1 86 ? 9.251 -14.550 -21.245 1.00 62.84 86 THR A C 1
ATOM 662 O O . THR A 1 86 ? 10.251 -15.246 -21.435 1.00 62.84 86 THR A O 1
ATOM 665 N N . ASN A 1 87 ? 8.683 -13.838 -22.223 1.00 72.50 87 ASN A N 1
ATOM 666 C CA . ASN A 1 87 ? 9.223 -13.775 -23.582 1.00 72.50 87 ASN A CA 1
ATOM 667 C C . ASN A 1 87 ? 10.483 -12.897 -23.606 1.00 72.50 87 ASN A C 1
ATOM 669 O O . ASN A 1 87 ? 10.392 -11.690 -23.808 1.00 72.50 87 ASN A O 1
ATOM 673 N N . ALA A 1 88 ? 11.658 -13.506 -23.434 1.00 80.94 88 ALA A N 1
ATOM 674 C CA . ALA A 1 88 ? 12.942 -12.797 -23.388 1.00 80.94 88 ALA A CA 1
ATOM 675 C C . ALA A 1 88 ? 13.304 -12.037 -24.683 1.00 80.94 88 ALA A C 1
ATOM 677 O O . ALA A 1 88 ? 14.148 -11.148 -24.656 1.00 80.94 88 ALA A O 1
ATOM 678 N N . PHE A 1 89 ? 12.664 -12.374 -25.808 1.00 83.81 89 PHE A N 1
ATOM 679 C CA . PHE A 1 89 ? 12.909 -11.770 -27.125 1.00 83.81 89 PHE A CA 1
ATOM 680 C C . PHE A 1 89 ? 11.737 -10.918 -27.637 1.00 83.81 89 PHE A C 1
ATOM 682 O O . PHE A 1 89 ? 11.727 -10.529 -28.804 1.00 83.81 89 PHE A O 1
ATOM 689 N N . ALA A 1 90 ? 10.720 -10.655 -26.809 1.00 83.69 90 ALA A N 1
ATOM 690 C CA . ALA A 1 90 ? 9.608 -9.803 -27.214 1.00 83.69 90 ALA A CA 1
ATOM 691 C C . ALA A 1 90 ? 9.984 -8.324 -27.079 1.00 83.69 90 ALA A C 1
ATOM 693 O O . ALA A 1 90 ? 10.431 -7.880 -26.025 1.00 83.69 90 ALA A O 1
ATOM 694 N N . TYR A 1 91 ? 9.742 -7.558 -28.139 1.00 82.38 91 TYR A N 1
ATOM 695 C CA . TYR A 1 91 ? 9.760 -6.103 -28.083 1.00 82.38 91 TYR A CA 1
ATOM 696 C C . TYR A 1 91 ? 8.371 -5.603 -27.673 1.00 82.38 91 TYR A C 1
ATOM 698 O O . TYR A 1 91 ? 7.374 -5.956 -28.308 1.00 82.38 91 TYR A O 1
ATOM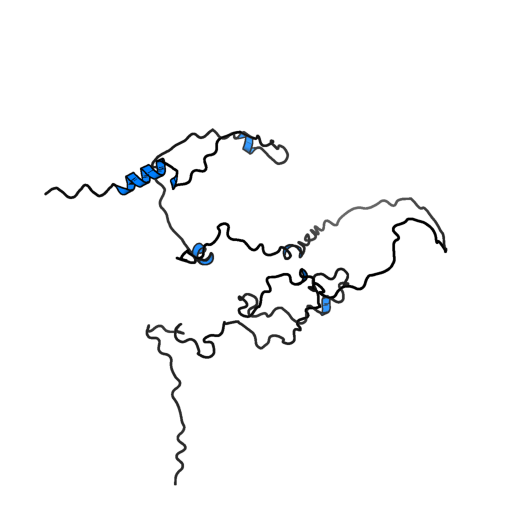 706 N N . ILE A 1 92 ? 8.305 -4.809 -26.604 1.00 80.62 92 ILE A N 1
ATOM 707 C CA . ILE A 1 92 ? 7.082 -4.142 -26.153 1.00 80.62 92 ILE A CA 1
ATOM 708 C C . ILE A 1 92 ? 7.202 -2.679 -26.558 1.00 80.62 92 ILE A C 1
ATOM 710 O O . ILE A 1 92 ? 8.125 -1.983 -26.143 1.00 80.62 92 ILE A O 1
ATOM 714 N N . HIS A 1 93 ? 6.278 -2.236 -27.399 1.00 78.38 93 HIS A N 1
ATOM 715 C CA . HIS A 1 93 ? 6.218 -0.855 -27.842 1.00 78.38 93 HIS A CA 1
ATOM 716 C C . HIS A 1 93 ? 5.400 -0.042 -26.828 1.00 78.38 93 HIS A C 1
ATOM 718 O O . HIS A 1 93 ? 4.215 -0.304 -26.644 1.00 78.38 93 HIS A O 1
ATOM 724 N N . GLU A 1 94 ? 6.044 0.887 -26.115 1.00 70.00 94 GLU A N 1
ATOM 725 C CA . GLU A 1 94 ? 5.438 1.606 -24.979 1.00 70.00 94 GLU A CA 1
ATOM 726 C C . GLU A 1 94 ? 4.712 2.909 -25.366 1.00 70.00 94 GLU A C 1
ATOM 728 O O . GLU A 1 94 ? 4.001 3.473 -24.537 1.00 70.00 94 GLU A O 1
ATOM 733 N N . GLN A 1 95 ? 4.873 3.407 -26.599 1.00 65.44 95 GLN A N 1
ATOM 734 C CA . GLN A 1 95 ? 4.317 4.697 -27.034 1.00 65.44 95 GLN A CA 1
ATOM 735 C C . GLN A 1 95 ? 3.270 4.529 -28.141 1.00 65.44 95 GLN A C 1
ATOM 737 O O . GLN A 1 95 ? 3.462 3.777 -29.087 1.00 65.44 95 GLN A O 1
ATOM 742 N N . ASP A 1 96 ? 2.163 5.270 -28.050 1.00 63.97 96 ASP A N 1
ATOM 743 C CA . ASP A 1 96 ? 1.134 5.302 -29.095 1.00 63.97 96 ASP A CA 1
ATOM 744 C C . ASP A 1 96 ? 1.587 6.186 -30.271 1.00 63.97 96 ASP A C 1
ATOM 746 O O . ASP A 1 96 ? 1.275 7.380 -30.343 1.00 63.97 96 ASP A O 1
ATOM 750 N N . GLU A 1 97 ? 2.308 5.600 -31.231 1.00 65.88 97 GLU A N 1
ATOM 751 C CA . GLU A 1 97 ? 2.777 6.284 -32.451 1.00 65.88 97 GLU A CA 1
ATOM 752 C C . GLU A 1 97 ? 1.633 6.866 -33.307 1.00 65.88 97 GLU A C 1
ATOM 754 O O . GLU A 1 97 ? 1.828 7.835 -34.041 1.00 65.88 97 GLU A O 1
ATOM 759 N N . ALA A 1 98 ? 0.407 6.349 -33.159 1.00 69.06 98 ALA A N 1
ATOM 760 C CA . ALA A 1 98 ? -0.789 6.859 -33.838 1.00 69.06 98 ALA A CA 1
ATOM 761 C C . ALA A 1 98 ? -1.213 8.271 -33.383 1.00 69.06 98 ALA A C 1
ATOM 763 O O . ALA A 1 98 ? -2.046 8.907 -34.031 1.00 69.06 98 ALA A O 1
ATOM 764 N N . SER A 1 99 ? -0.657 8.767 -32.273 1.00 72.06 99 SER A N 1
ATOM 765 C CA . SER A 1 99 ? -0.915 10.116 -31.760 1.00 72.06 99 SER A CA 1
ATOM 766 C C . SER A 1 99 ? -0.061 11.200 -32.428 1.00 72.06 99 SER A C 1
ATOM 768 O O . SER A 1 99 ? -0.386 12.387 -32.333 1.00 72.06 99 SER A O 1
ATOM 770 N N . PHE A 1 100 ? 1.004 10.819 -33.141 1.00 79.81 100 PHE A N 1
ATOM 771 C CA . PHE A 1 100 ? 1.866 11.769 -33.831 1.00 79.81 100 PHE A CA 1
ATOM 772 C C . PHE A 1 100 ? 1.290 12.126 -35.201 1.00 79.81 100 PHE A C 1
ATOM 774 O O . PHE A 1 100 ? 1.120 11.286 -36.082 1.00 79.81 100 PHE A O 1
ATOM 781 N N . SER A 1 101 ? 1.029 13.413 -35.413 1.00 82.81 101 SER A N 1
ATOM 782 C CA . SER A 1 101 ? 0.732 13.950 -36.740 1.00 82.81 101 SER A CA 1
ATOM 783 C C . SER A 1 101 ? 2.018 14.416 -37.417 1.00 82.81 101 SER A C 1
ATOM 785 O O . SER A 1 101 ? 2.756 15.223 -36.848 1.00 82.81 101 SER A O 1
ATOM 787 N N . LEU A 1 102 ? 2.260 13.979 -38.653 1.00 84.12 102 LEU A N 1
ATOM 788 C CA . LEU A 1 102 ? 3.346 14.512 -39.473 1.00 84.12 102 LEU A CA 1
ATOM 789 C C . LEU A 1 102 ? 3.060 15.985 -39.815 1.00 84.12 102 LEU A C 1
ATOM 791 O O . LEU A 1 102 ? 2.082 16.286 -40.499 1.00 84.12 102 LEU A O 1
ATOM 795 N N . VAL A 1 103 ? 3.906 16.904 -39.343 1.00 83.44 103 VAL A N 1
ATOM 796 C CA . VAL A 1 103 ? 3.825 18.329 -39.698 1.00 83.44 103 VAL A CA 1
ATOM 797 C C . VAL A 1 103 ? 4.466 18.531 -41.069 1.00 83.44 103 VAL A C 1
ATOM 799 O O . VAL A 1 103 ? 5.644 18.229 -41.261 1.00 83.44 103 VAL A O 1
ATOM 802 N N . ASP A 1 104 ? 3.694 19.036 -42.031 1.00 80.62 104 ASP A N 1
ATOM 803 C CA . ASP A 1 104 ? 4.224 19.405 -43.344 1.00 80.62 104 ASP A CA 1
ATOM 804 C C . ASP A 1 104 ? 4.934 20.766 -43.255 1.00 80.62 104 ASP A C 1
ATOM 806 O O . ASP A 1 104 ? 4.329 21.772 -42.886 1.00 80.62 104 ASP A O 1
ATOM 810 N N . ASN A 1 105 ? 6.222 20.801 -43.606 1.00 78.31 105 ASN A N 1
ATOM 811 C CA . ASN A 1 105 ? 7.027 22.027 -43.655 1.00 78.31 105 ASN A CA 1
ATOM 812 C C . ASN A 1 105 ? 6.923 22.752 -45.008 1.00 78.31 105 ASN A C 1
ATOM 814 O O . ASN A 1 105 ? 7.616 23.746 -45.239 1.00 78.31 105 ASN A O 1
ATOM 818 N N . LYS A 1 106 ? 6.086 22.268 -45.933 1.00 76.06 106 LYS A N 1
ATOM 819 C CA . LYS A 1 106 ? 5.812 22.958 -47.195 1.00 76.06 106 LYS A CA 1
ATOM 820 C C . LYS A 1 106 ? 4.671 23.953 -47.012 1.00 76.06 106 LYS A C 1
ATOM 822 O O . LYS A 1 106 ? 3.609 23.622 -46.495 1.00 76.06 106 LYS A O 1
ATOM 827 N N . ALA A 1 107 ? 4.873 25.185 -47.481 1.00 64.12 107 ALA A N 1
ATOM 828 C CA . ALA A 1 107 ? 3.824 26.197 -47.507 1.00 64.12 107 ALA A CA 1
ATOM 829 C C . ALA A 1 107 ? 2.631 25.686 -48.337 1.00 64.12 107 ALA A C 1
ATOM 831 O O . ALA A 1 107 ? 2.737 25.502 -49.551 1.00 64.12 107 ALA A O 1
ATOM 832 N N . ALA A 1 108 ? 1.500 25.429 -47.679 1.00 63.84 108 ALA A N 1
ATOM 833 C CA . ALA A 1 108 ? 0.285 24.990 -48.349 1.00 63.84 108 ALA A CA 1
ATOM 834 C C . ALA A 1 108 ? -0.208 26.077 -49.320 1.00 63.84 108 ALA A C 1
ATOM 836 O O . ALA A 1 108 ? -0.351 27.244 -48.949 1.00 63.84 108 ALA A O 1
ATOM 837 N N . ALA A 1 109 ? -0.493 25.692 -50.566 1.00 65.69 109 ALA A N 1
ATOM 838 C CA . ALA A 1 109 ? -1.077 26.597 -51.551 1.00 65.69 109 ALA A CA 1
ATOM 839 C C . ALA A 1 109 ? -2.452 27.113 -51.065 1.00 65.69 109 ALA A C 1
ATOM 841 O O . ALA A 1 109 ? -3.240 26.331 -50.518 1.00 65.69 109 ALA A O 1
ATOM 842 N N . PRO A 1 110 ? -2.778 28.406 -51.263 1.00 58.12 110 PRO A N 1
ATOM 843 C CA . PRO A 1 110 ? -4.007 28.992 -50.746 1.00 58.12 110 PRO A CA 1
ATOM 844 C C . PRO A 1 110 ? -5.226 28.344 -51.406 1.00 58.12 110 PRO A C 1
ATOM 846 O O . PRO A 1 110 ? -5.479 28.508 -52.602 1.00 58.12 110 PRO A O 1
ATOM 849 N N . ARG A 1 111 ? -6.014 27.613 -50.612 1.00 58.56 111 ARG A N 1
ATOM 850 C CA . ARG A 1 111 ? -7.304 27.076 -51.050 1.00 58.56 111 ARG A CA 1
ATOM 851 C C . ARG A 1 111 ? -8.291 28.228 -51.236 1.00 58.56 111 ARG A C 1
ATOM 853 O O . ARG A 1 111 ? -8.792 28.797 -50.270 1.00 58.56 111 ARG A O 1
ATOM 860 N N . ARG A 1 112 ? -8.575 28.570 -52.495 1.00 52.25 112 ARG A N 1
ATOM 861 C CA . ARG A 1 112 ? -9.696 29.435 -52.881 1.00 52.25 112 ARG A CA 1
ATOM 862 C C . ARG A 1 112 ? -10.996 28.629 -52.911 1.00 52.25 112 ARG A C 1
ATOM 864 O O . ARG A 1 112 ? -11.110 27.695 -53.694 1.00 52.25 112 ARG A O 1
ATOM 871 N N . GLY A 1 113 ? -11.987 29.104 -52.157 1.00 42.53 113 GLY A N 1
ATOM 872 C CA . GLY A 1 113 ? -13.404 29.003 -52.519 1.00 42.53 113 GLY A CA 1
ATOM 873 C C . GLY A 1 113 ? -14.230 27.970 -51.754 1.00 42.53 113 GLY A C 1
ATOM 874 O O . GLY A 1 113 ? -14.017 26.772 -51.894 1.00 42.53 113 GLY A O 1
ATOM 875 N N . GLY A 1 114 ? -15.244 28.458 -51.029 1.00 42.47 114 GLY A N 1
ATOM 876 C CA . GLY A 1 114 ? -16.411 27.651 -50.661 1.00 42.47 114 GLY A CA 1
ATOM 877 C C . GLY A 1 114 ? -17.040 27.952 -49.302 1.00 42.47 114 GLY A C 1
ATOM 878 O O . GLY A 1 114 ? -17.096 27.068 -48.457 1.00 42.47 114 GLY A O 1
ATOM 879 N N . MET A 1 115 ? -17.549 29.169 -49.086 1.00 48.06 115 MET A N 1
ATOM 880 C CA . MET A 1 115 ? -18.564 29.408 -48.051 1.00 48.06 115 MET A CA 1
ATOM 881 C C . MET A 1 115 ? -19.892 28.775 -48.476 1.00 48.06 115 MET A C 1
ATOM 883 O O . MET A 1 115 ? -20.387 29.153 -49.534 1.00 48.06 115 MET A O 1
ATOM 887 N N . LEU A 1 116 ? -20.496 27.914 -47.644 1.00 42.28 116 LEU A N 1
ATOM 888 C CA . LEU A 1 116 ? -21.956 27.886 -47.443 1.00 42.28 116 LEU A CA 1
ATOM 889 C C . LEU A 1 116 ? -22.367 27.038 -46.219 1.00 42.28 116 LEU A C 1
ATOM 891 O O . LEU A 1 116 ? -22.621 25.840 -46.308 1.00 42.28 116 LEU A O 1
ATOM 895 N N . PHE A 1 117 ? -22.509 27.698 -45.068 1.00 48.09 117 PHE A N 1
ATOM 896 C CA . PHE A 1 117 ? -23.497 27.304 -44.061 1.00 48.09 117 PHE A CA 1
ATOM 897 C C . PHE A 1 117 ? -24.827 27.977 -44.438 1.00 48.09 117 PHE A C 1
ATOM 899 O O . PHE A 1 117 ? -24.885 29.203 -44.499 1.00 48.09 117 PHE A O 1
ATOM 906 N N . GLY A 1 118 ? -25.896 27.213 -44.698 1.00 40.59 118 GLY A N 1
ATOM 907 C CA . GLY A 1 118 ? -27.215 27.798 -44.977 1.00 40.59 118 GLY A CA 1
ATOM 908 C C . GLY A 1 118 ? -28.293 26.819 -45.456 1.00 40.59 118 GLY A C 1
ATOM 909 O O . GLY A 1 118 ? -28.272 26.373 -46.592 1.00 40.59 118 GLY A O 1
ATOM 910 N N . ARG A 1 119 ? -29.244 26.527 -44.556 1.00 41.31 119 ARG A N 1
ATOM 911 C CA . ARG A 1 119 ? -30.638 26.056 -44.740 1.00 41.31 119 ARG A CA 1
ATOM 912 C C . ARG A 1 119 ? -31.155 25.745 -46.165 1.00 41.31 119 ARG A C 1
ATOM 914 O O . ARG A 1 119 ? -31.288 26.643 -46.983 1.00 41.31 119 ARG A O 1
ATOM 921 N N . GLY A 1 120 ? -31.835 24.595 -46.267 1.00 37.31 120 GLY A N 1
ATOM 922 C CA . GLY A 1 120 ? -33.251 24.586 -46.668 1.00 37.31 120 GLY A CA 1
ATOM 923 C C . GLY A 1 120 ? -33.631 23.942 -48.009 1.00 37.31 120 GLY A C 1
ATOM 924 O O . GLY A 1 120 ? -33.314 24.454 -49.067 1.00 37.31 120 GLY A O 1
ATOM 925 N N . ARG A 1 121 ? -34.498 22.922 -47.897 1.00 38.97 121 ARG A N 1
ATOM 926 C CA . ARG A 1 121 ? -35.704 22.674 -48.717 1.00 38.97 121 ARG A CA 1
ATOM 927 C C . ARG A 1 121 ? -35.537 22.369 -50.220 1.00 38.97 121 ARG A C 1
ATOM 929 O O . ARG A 1 121 ? -35.368 23.263 -51.033 1.00 38.97 121 ARG A O 1
ATOM 936 N N . GLY A 1 122 ? -35.917 21.139 -50.580 1.00 34.66 122 GLY A N 1
ATOM 937 C CA . GLY A 1 122 ? -36.709 20.874 -51.790 1.00 34.66 122 GLY A CA 1
ATOM 938 C C . GLY A 1 122 ? -36.116 19.852 -52.757 1.00 34.66 122 GLY A C 1
ATOM 939 O O . GLY A 1 122 ? -35.049 20.069 -53.310 1.00 34.66 122 GLY A O 1
ATOM 940 N N . GLY A 1 123 ? -36.860 18.770 -53.012 1.00 38.28 123 GLY A N 1
ATOM 941 C CA . GLY A 1 123 ? -36.580 17.864 -54.130 1.00 38.28 123 GLY A CA 1
ATOM 942 C C . GLY A 1 123 ? -37.143 16.455 -53.968 1.00 38.28 123 GLY A C 1
ATOM 943 O O . GLY A 1 123 ? -36.383 15.499 -53.904 1.00 38.28 123 GLY A O 1
ATOM 944 N N . GLY A 1 124 ? -38.468 16.317 -53.878 1.00 45.34 124 GLY A N 1
ATOM 945 C CA . GLY A 1 124 ? -39.139 15.023 -54.040 1.00 45.34 124 GLY A CA 1
ATOM 946 C C . GLY A 1 124 ? -39.295 14.612 -55.509 1.00 45.34 124 GLY A C 1
ATOM 947 O O . GLY A 1 124 ? -39.327 15.482 -56.379 1.00 45.34 124 GLY A O 1
ATOM 948 N N . ARG A 1 125 ? -39.413 13.289 -55.730 1.00 37.31 125 ARG A N 1
ATOM 949 C CA . ARG A 1 125 ? -40.037 12.501 -56.835 1.00 37.31 125 ARG A CA 1
ATOM 950 C C . ARG A 1 125 ? -39.460 11.068 -56.732 1.00 37.31 125 ARG A C 1
ATOM 952 O O . ARG A 1 125 ? -38.246 10.954 -56.680 1.00 37.31 125 ARG A O 1
ATOM 959 N N . GLY A 1 126 ? -40.173 9.938 -56.668 1.00 35.75 126 GLY A N 1
ATOM 960 C CA . GLY A 1 126 ? -41.597 9.551 -56.663 1.00 35.75 126 GLY A CA 1
ATOM 961 C C . GLY A 1 126 ? -41.734 8.161 -55.979 1.00 35.75 126 GLY A C 1
ATOM 962 O O . GLY A 1 126 ? -40.728 7.485 -55.794 1.00 35.75 126 GLY A O 1
ATOM 963 N N . MET A 1 127 ? -42.861 7.829 -55.325 1.00 36.44 127 MET A N 1
ATOM 964 C CA . MET A 1 127 ? -44.070 7.134 -55.850 1.00 36.44 127 MET A CA 1
ATOM 965 C C . MET A 1 127 ? -43.799 5.657 -56.220 1.00 36.44 127 MET A C 1
ATOM 967 O O . MET A 1 127 ? -42.897 5.414 -57.003 1.00 36.44 127 MET A O 1
ATOM 971 N N . GLY A 1 128 ? -44.503 4.607 -55.772 1.00 36.72 128 GLY A N 1
ATOM 972 C CA . GLY A 1 128 ? -45.688 4.357 -54.921 1.00 36.72 128 GLY A CA 1
ATOM 973 C C . GLY A 1 128 ? -45.547 2.930 -54.321 1.00 36.72 128 GLY A C 1
ATOM 974 O O . GLY A 1 128 ? -44.489 2.336 -54.465 1.00 36.72 128 GLY A O 1
ATOM 975 N N . ALA A 1 129 ? -46.472 2.267 -53.625 1.00 39.41 129 ALA A N 1
ATOM 976 C CA . ALA A 1 129 ? -47.923 2.330 -53.462 1.00 39.41 129 ALA A CA 1
ATOM 977 C C . ALA A 1 129 ? -48.256 1.661 -52.096 1.00 39.41 129 ALA A C 1
ATOM 979 O O . ALA A 1 129 ? -47.593 0.711 -51.703 1.00 39.41 129 ALA A O 1
ATOM 980 N N . ARG A 1 130 ? -49.044 2.291 -51.216 1.00 37.97 130 ARG A N 1
ATOM 981 C CA . ARG A 1 130 ? -50.486 2.079 -50.936 1.00 37.97 130 ARG A CA 1
ATOM 982 C C . ARG A 1 130 ? -50.921 0.679 -50.465 1.00 37.97 130 ARG A C 1
ATOM 984 O O . ARG A 1 130 ? -50.722 -0.307 -51.162 1.00 37.97 130 ARG A O 1
ATOM 991 N N . THR A 1 131 ? -51.739 0.731 -49.400 1.00 33.75 131 THR A N 1
ATOM 992 C CA . THR A 1 131 ? -52.643 -0.280 -48.797 1.00 33.75 131 THR A CA 1
ATOM 993 C C . THR A 1 131 ? -52.024 -0.899 -47.539 1.00 33.75 131 THR A C 1
ATOM 995 O O . THR A 1 131 ? -51.005 -1.559 -47.625 1.00 33.75 131 THR A O 1
ATOM 998 N N . GLY A 1 132 ? -52.482 -0.642 -46.313 1.00 35.53 132 GLY A N 1
ATOM 999 C CA . GLY A 1 132 ? -53.855 -0.486 -45.837 1.00 35.53 132 GLY A CA 1
ATOM 1000 C C . GLY A 1 132 ? -54.186 -1.698 -44.955 1.00 35.53 132 GLY A C 1
ATOM 1001 O O . GLY A 1 132 ? -53.843 -2.807 -45.338 1.00 35.53 132 GLY A O 1
ATOM 1002 N N . PHE A 1 133 ? -54.853 -1.452 -43.823 1.00 33.16 133 PHE A N 1
ATOM 1003 C CA . PHE A 1 133 ? -55.586 -2.382 -42.940 1.00 33.16 133 PHE A CA 1
ATOM 1004 C C . PHE A 1 133 ? -55.094 -2.529 -41.489 1.00 33.16 133 PHE A C 1
ATOM 1006 O O . PHE A 1 133 ? -54.146 -3.232 -41.157 1.00 33.16 133 PHE A O 1
ATOM 1013 N N . ASN A 1 134 ? -55.867 -1.868 -40.621 1.00 41.03 134 ASN A N 1
ATOM 1014 C CA . ASN A 1 134 ? -56.102 -2.201 -39.221 1.00 41.03 134 ASN A CA 1
ATOM 1015 C C . ASN A 1 134 ? -56.678 -3.619 -39.087 1.00 41.03 134 ASN A C 1
ATOM 1017 O O . ASN A 1 134 ? -57.647 -3.939 -39.771 1.00 41.03 134 ASN A O 1
ATOM 1021 N N . ALA A 1 135 ? -56.217 -4.376 -38.091 1.00 38.47 135 ALA A N 1
ATOM 1022 C CA . ALA A 1 135 ? -57.045 -5.366 -37.405 1.00 38.47 135 ALA A CA 1
ATOM 1023 C C . ALA A 1 135 ? -56.559 -5.549 -35.959 1.00 38.47 135 ALA A C 1
ATOM 1025 O O . ALA A 1 135 ? -55.513 -6.133 -35.688 1.00 38.47 135 ALA A O 1
ATOM 1026 N N . ARG A 1 136 ? -57.349 -5.019 -35.023 1.00 38.03 136 ARG A N 1
ATOM 1027 C CA . ARG A 1 136 ? -57.364 -5.406 -33.611 1.00 38.03 136 ARG A CA 1
ATOM 1028 C C . ARG A 1 136 ? -58.346 -6.566 -33.470 1.00 38.03 136 ARG A C 1
ATOM 1030 O O . ARG A 1 136 ? -59.506 -6.352 -33.802 1.00 38.03 136 ARG A O 1
ATOM 1037 N N . THR A 1 137 ? -57.945 -7.714 -32.924 1.00 38.91 137 THR A N 1
ATOM 1038 C CA . THR A 1 137 ? -58.645 -8.418 -31.818 1.00 38.91 137 THR A CA 1
ATOM 1039 C C . THR A 1 137 ? -57.884 -9.690 -31.389 1.00 38.91 137 THR A C 1
ATOM 1041 O O . THR A 1 137 ? -57.043 -10.179 -32.140 1.00 38.91 137 THR A O 1
ATOM 1044 N N . PRO A 1 138 ? -58.100 -10.160 -30.143 1.00 55.00 138 PRO A N 1
ATOM 1045 C CA . PRO A 1 138 ? -57.153 -10.957 -29.370 1.00 55.00 138 PRO A CA 1
ATOM 1046 C C . PRO A 1 138 ? -57.452 -12.460 -29.420 1.00 55.00 138 PRO A C 1
ATOM 1048 O O . PRO A 1 138 ? -58.600 -12.869 -29.570 1.00 55.00 138 PRO A O 1
ATOM 1051 N N . ALA A 1 139 ? -56.435 -13.282 -29.164 1.00 36.50 139 ALA A N 1
ATOM 1052 C CA . ALA A 1 139 ? -56.625 -14.681 -28.800 1.00 36.50 139 ALA A CA 1
ATOM 1053 C C . ALA A 1 139 ? -55.858 -14.991 -27.512 1.00 36.50 139 ALA A C 1
ATOM 1055 O O . ALA A 1 139 ? -54.680 -14.681 -27.347 1.00 36.50 139 ALA A O 1
ATOM 1056 N N . ARG A 1 140 ? -56.625 -15.535 -26.577 1.00 33.34 140 ARG A N 1
ATOM 1057 C CA . ARG A 1 140 ? -56.350 -15.834 -25.178 1.00 33.34 140 ARG A CA 1
ATOM 1058 C C . ARG A 1 140 ? -56.013 -17.323 -25.059 1.00 33.34 140 ARG A C 1
ATOM 1060 O O . ARG A 1 140 ? -56.674 -18.129 -25.702 1.00 33.34 140 ARG A O 1
ATOM 1067 N N . GLY A 1 141 ? -55.096 -17.664 -24.151 1.00 30.55 141 GLY A N 1
ATOM 1068 C CA . GLY A 1 141 ? -54.835 -19.041 -23.691 1.00 30.55 141 GLY A CA 1
ATOM 1069 C C . GLY A 1 141 ? -53.634 -19.704 -24.376 1.00 30.55 141 GLY A C 1
ATOM 1070 O O . GLY A 1 141 ? -53.466 -19.567 -25.574 1.00 30.55 141 GLY A O 1
ATOM 1071 N N . GLY A 1 142 ? -52.737 -20.421 -23.706 1.00 33.56 142 GLY A N 1
ATOM 1072 C CA . GLY A 1 142 ? -52.579 -20.776 -22.297 1.00 33.56 142 GLY A CA 1
ATOM 1073 C C . GLY A 1 142 ? -51.075 -20.918 -22.014 1.00 33.56 142 GLY A C 1
ATOM 1074 O O . GLY A 1 142 ? -50.271 -21.094 -22.919 1.00 33.56 142 GLY A O 1
ATOM 1075 N N . ALA A 1 143 ? -50.637 -20.564 -20.812 1.00 34.41 143 ALA A N 1
ATOM 1076 C CA . ALA A 1 143 ? -50.426 -21.516 -19.725 1.00 34.41 143 ALA A CA 1
ATOM 1077 C C . ALA A 1 143 ? -49.207 -22.443 -19.921 1.00 34.41 143 ALA A C 1
ATOM 1079 O O . ALA A 1 143 ? -49.264 -23.454 -20.606 1.00 34.41 143 ALA A O 1
ATOM 1080 N N . ALA A 1 144 ? -48.189 -22.103 -19.128 1.00 33.84 144 ALA A N 1
ATOM 1081 C CA . ALA A 1 144 ? -47.336 -23.006 -18.362 1.00 33.84 144 ALA A CA 1
ATOM 1082 C C . ALA A 1 144 ? -46.098 -23.649 -19.016 1.00 33.84 144 ALA A C 1
ATOM 1084 O O . ALA A 1 144 ? -46.111 -24.188 -20.111 1.00 33.84 144 ALA A O 1
ATOM 1085 N N . ALA A 1 145 ? -45.064 -23.670 -18.166 1.00 35.47 145 ALA A N 1
ATOM 1086 C CA . ALA A 1 145 ? -43.900 -24.549 -18.153 1.00 35.47 145 ALA A CA 1
ATOM 1087 C C . ALA A 1 145 ? -42.739 -24.206 -19.102 1.00 35.47 145 ALA A C 1
ATOM 1089 O O . ALA A 1 145 ? -42.638 -24.665 -20.230 1.00 35.47 145 ALA A O 1
ATOM 1090 N N . GLY A 1 146 ? -41.778 -23.458 -18.553 1.00 40.41 146 GLY A N 1
ATOM 1091 C CA . GLY A 1 146 ? -40.468 -23.261 -19.166 1.00 40.41 146 GLY A CA 1
ATOM 1092 C C . GLY A 1 146 ? -39.540 -22.404 -18.319 1.00 40.41 146 GLY A C 1
ATOM 1093 O O . GLY A 1 146 ? -38.942 -21.459 -18.818 1.00 40.41 146 GLY A O 1
ATOM 1094 N N . ARG A 1 147 ? -39.451 -22.688 -17.012 1.00 46.34 147 ARG A N 1
ATOM 1095 C CA . ARG A 1 147 ? -38.378 -22.157 -16.163 1.00 46.34 147 ARG A CA 1
ATOM 1096 C C . ARG A 1 147 ? -37.060 -22.760 -16.646 1.00 46.34 147 ARG A C 1
ATO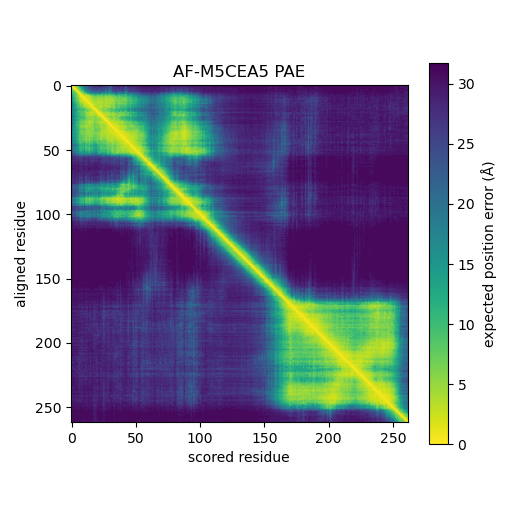M 1098 O O . ARG A 1 147 ? -36.615 -23.774 -16.121 1.00 46.34 147 ARG A O 1
ATOM 1105 N N . THR A 1 148 ? -36.429 -22.122 -17.619 1.00 37.12 148 THR A N 1
ATOM 1106 C CA . THR A 1 148 ? -35.011 -22.330 -17.887 1.00 37.12 148 THR A CA 1
ATOM 1107 C C . THR A 1 148 ? -34.311 -21.036 -17.551 1.00 37.12 148 THR A C 1
ATOM 1109 O O . THR A 1 148 ? -34.439 -20.014 -18.220 1.00 37.12 148 THR A O 1
ATOM 1112 N N . ASN A 1 149 ? -33.615 -21.113 -16.426 1.00 49.06 149 ASN A N 1
ATOM 1113 C CA . ASN A 1 149 ? -32.707 -20.137 -15.872 1.00 49.06 149 ASN A CA 1
ATOM 1114 C C . ASN A 1 149 ? -31.524 -19.961 -16.843 1.00 49.06 149 ASN A C 1
ATOM 1116 O O . ASN A 1 149 ? -30.406 -20.377 -16.562 1.00 49.06 149 ASN A O 1
ATOM 1120 N N . ALA A 1 150 ? -31.766 -19.377 -18.016 1.00 41.47 150 ALA A N 1
ATOM 1121 C CA . ALA A 1 150 ? -30.718 -18.875 -18.881 1.00 41.47 150 ALA A CA 1
ATOM 1122 C C . ALA A 1 150 ? -30.279 -17.536 -18.291 1.00 41.47 150 ALA A C 1
ATOM 1124 O O . ALA A 1 150 ? -30.628 -16.460 -18.776 1.00 41.47 150 ALA A O 1
ATOM 1125 N N . ARG A 1 151 ? -29.505 -17.619 -17.202 1.00 47.56 151 ARG A N 1
ATOM 1126 C CA . ARG A 1 151 ? -28.515 -16.593 -16.895 1.00 47.56 151 ARG A CA 1
ATOM 1127 C C . ARG A 1 151 ? -27.608 -16.547 -18.115 1.00 47.56 151 ARG A C 1
ATOM 1129 O O . ARG A 1 151 ? -26.628 -17.281 -18.194 1.00 47.56 151 ARG A O 1
ATOM 1136 N N . ALA A 1 152 ? -27.995 -15.736 -19.098 1.00 46.12 152 ALA A N 1
ATOM 1137 C CA . ALA A 1 152 ? -27.075 -15.249 -20.096 1.00 46.12 152 ALA A CA 1
ATOM 1138 C C . ALA A 1 152 ? -25.838 -14.820 -19.303 1.00 46.12 152 ALA A C 1
ATOM 1140 O O . ALA A 1 152 ? -25.988 -14.016 -18.373 1.00 46.12 152 ALA A O 1
ATOM 1141 N N . PRO A 1 153 ? -24.651 -15.396 -19.563 1.00 50.28 153 PRO A N 1
ATOM 1142 C CA . PRO A 1 153 ? -23.454 -14.854 -18.969 1.00 50.28 153 PRO A CA 1
ATOM 1143 C C . PRO A 1 153 ? -23.437 -13.422 -19.473 1.00 50.28 153 PRO A C 1
ATOM 1145 O O . PRO A 1 153 ? -23.365 -13.193 -20.684 1.00 50.28 153 PRO A O 1
ATOM 1148 N N . ALA A 1 154 ? -23.632 -12.466 -18.562 1.00 53.88 154 ALA A N 1
ATOM 1149 C CA . ALA A 1 154 ? -23.316 -11.082 -18.826 1.00 53.88 154 ALA A CA 1
ATOM 1150 C C . ALA A 1 154 ? -21.909 -11.144 -19.402 1.00 53.88 154 ALA A C 1
ATOM 1152 O O . ALA A 1 154 ? -20.973 -11.542 -18.703 1.00 53.88 154 ALA A O 1
ATOM 1153 N N . ARG A 1 155 ? -21.813 -10.938 -20.718 1.00 54.19 155 ARG A N 1
ATOM 1154 C CA . ARG A 1 155 ? -20.565 -10.980 -21.456 1.00 54.19 155 ARG A CA 1
ATOM 1155 C C . ARG A 1 155 ? -19.759 -9.854 -20.836 1.00 54.19 155 ARG A C 1
ATOM 1157 O O . ARG A 1 155 ? -19.976 -8.698 -21.187 1.00 54.19 155 ARG A O 1
ATOM 1164 N N . ARG A 1 156 ? -18.938 -10.188 -19.833 1.00 53.19 156 ARG A N 1
ATOM 1165 C CA . ARG A 1 156 ? -17.872 -9.335 -19.320 1.00 53.19 156 ARG A CA 1
ATOM 1166 C C . ARG A 1 156 ? -17.018 -9.074 -20.540 1.00 53.19 156 ARG A C 1
ATOM 1168 O O . ARG A 1 156 ? -16.311 -9.959 -21.014 1.00 53.19 156 ARG A O 1
ATOM 1175 N N . GLY A 1 157 ? -17.324 -7.947 -21.170 1.00 49.12 157 GLY A N 1
ATOM 1176 C CA . GLY A 1 157 ? -16.818 -7.601 -22.471 1.00 49.12 157 GLY A CA 1
ATOM 1177 C C . GLY A 1 157 ? -15.309 -7.536 -22.400 1.00 49.12 157 GLY A C 1
ATOM 1178 O O . GLY A 1 157 ? -14.732 -7.136 -21.395 1.00 49.12 157 GLY A O 1
ATOM 1179 N N . TRP A 1 158 ? -14.715 -7.856 -23.535 1.00 52.75 158 TRP A N 1
ATOM 1180 C CA . TRP A 1 158 ? -13.329 -7.630 -23.928 1.00 52.75 158 TRP A CA 1
ATOM 1181 C C . TRP A 1 158 ? -12.763 -6.226 -23.605 1.00 52.75 158 TRP A C 1
ATOM 1183 O O . TRP A 1 158 ? -11.576 -6.002 -23.770 1.00 52.75 158 TRP A O 1
ATOM 1193 N N . LYS A 1 159 ? -13.591 -5.306 -23.098 1.00 52.12 159 LYS A N 1
ATOM 1194 C CA . LYS A 1 159 ? -13.306 -3.910 -22.753 1.00 52.12 159 LYS A CA 1
ATOM 1195 C C . LYS A 1 159 ? -12.532 -3.715 -21.440 1.00 52.12 159 LYS A C 1
ATOM 1197 O O . LYS A 1 159 ? -12.201 -2.591 -21.084 1.00 52.12 159 LYS A O 1
ATOM 1202 N N . ASP A 1 160 ? -12.281 -4.785 -20.686 1.00 52.56 160 ASP A N 1
ATOM 1203 C CA . ASP A 1 160 ? -11.436 -4.721 -19.485 1.00 52.56 160 ASP A CA 1
ATOM 1204 C C . ASP A 1 160 ? -9.931 -4.788 -19.803 1.00 52.56 160 ASP A C 1
ATOM 1206 O O . ASP A 1 160 ? -9.129 -4.451 -18.933 1.00 52.56 160 ASP A O 1
ATOM 1210 N N . TRP A 1 161 ? -9.557 -5.181 -21.028 1.00 57.97 161 TRP A N 1
ATOM 1211 C CA . TRP A 1 161 ? -8.163 -5.305 -21.476 1.00 57.97 161 TRP A CA 1
ATOM 1212 C C . TRP A 1 161 ? -7.610 -4.031 -22.139 1.00 57.97 161 TRP A C 1
ATOM 1214 O O . TRP A 1 161 ? -6.400 -3.854 -22.138 1.00 57.97 161 TRP A O 1
ATOM 1224 N N . ASP A 1 162 ? -8.477 -3.113 -22.594 1.00 53.00 162 ASP A N 1
ATOM 1225 C CA . ASP A 1 162 ? -8.117 -1.757 -23.073 1.00 53.00 162 ASP A CA 1
ATOM 1226 C C . ASP A 1 162 ? -7.944 -0.746 -21.934 1.00 53.00 162 ASP A C 1
ATOM 1228 O O . ASP A 1 162 ? -7.951 0.471 -22.129 1.00 53.00 162 ASP A O 1
ATOM 1232 N N . LYS A 1 163 ? -7.840 -1.227 -20.695 1.00 61.41 163 LYS A N 1
ATOM 1233 C CA . LYS A 1 163 ? -7.374 -0.370 -19.614 1.00 61.41 163 LYS A CA 1
ATOM 1234 C C . LYS A 1 163 ? -5.882 -0.195 -19.868 1.00 61.41 163 LYS A C 1
ATOM 1236 O O . LYS A 1 163 ? -5.180 -1.200 -19.741 1.00 61.41 163 LYS A O 1
ATOM 1241 N N . PRO A 1 164 ? -5.388 1.014 -20.205 1.00 63.22 164 PRO A N 1
ATOM 1242 C CA . PRO A 1 164 ? -3.954 1.235 -20.258 1.00 63.22 164 PRO A CA 1
ATOM 1243 C C . PRO A 1 164 ? -3.404 0.710 -18.940 1.00 63.22 164 PRO A C 1
ATOM 1245 O O . PRO A 1 164 ? -3.927 1.065 -17.872 1.00 63.22 164 PRO A O 1
ATOM 1248 N N . SER A 1 165 ? -2.448 -0.221 -19.025 1.00 63.59 165 SER A N 1
ATOM 1249 C CA . SER A 1 165 ? -1.651 -0.627 -17.875 1.00 63.59 165 SER A CA 1
ATOM 1250 C C . SER A 1 165 ? -1.258 0.672 -17.200 1.00 63.59 165 SER A C 1
ATOM 1252 O O . SER A 1 165 ? -0.553 1.483 -17.794 1.00 63.59 165 SER A O 1
ATOM 1254 N N . ARG A 1 166 ? -1.856 0.961 -16.041 1.00 65.69 166 ARG A N 1
ATOM 1255 C CA . ARG A 1 166 ? -1.578 2.199 -15.327 1.00 65.69 166 ARG A CA 1
ATOM 1256 C C . ARG A 1 166 ? -0.114 2.085 -14.958 1.00 65.69 166 ARG A C 1
ATOM 1258 O O . ARG A 1 166 ? 0.188 1.362 -14.011 1.00 65.69 166 ARG A O 1
ATOM 1265 N N . THR A 1 167 ? 0.756 2.738 -15.723 1.00 64.00 167 THR A N 1
ATOM 1266 C CA . THR A 1 167 ? 2.152 2.944 -15.369 1.00 64.00 167 THR A CA 1
ATOM 1267 C C . THR A 1 167 ? 2.115 3.524 -13.970 1.00 64.00 167 THR A C 1
ATOM 1269 O O . THR A 1 167 ? 1.591 4.615 -13.732 1.00 64.00 167 THR A O 1
ATOM 1272 N N . ARG A 1 168 ? 2.466 2.686 -12.996 1.00 75.06 168 ARG A N 1
ATOM 1273 C CA . ARG A 1 168 ? 2.434 3.074 -11.597 1.00 75.06 168 ARG A CA 1
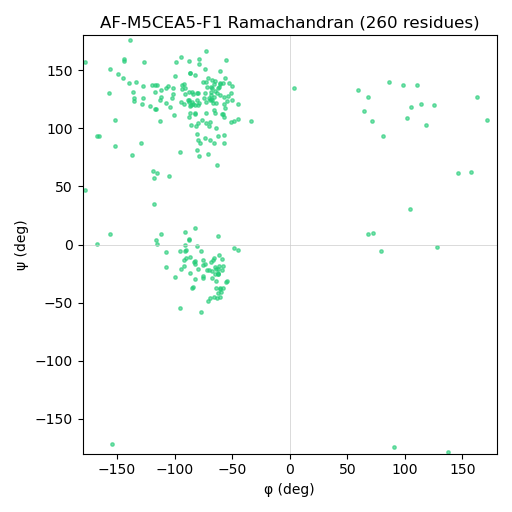ATOM 1274 C C . ARG A 1 168 ? 3.701 3.867 -11.378 1.00 75.06 168 ARG A C 1
ATOM 1276 O O . ARG A 1 168 ? 4.737 3.292 -11.071 1.00 75.06 168 ARG A O 1
ATOM 1283 N N . GLU A 1 169 ? 3.592 5.168 -11.585 1.00 80.50 169 GLU A N 1
ATOM 1284 C CA . GLU A 1 169 ? 4.641 6.098 -11.201 1.00 80.50 169 GLU A CA 1
ATOM 1285 C C . GLU A 1 169 ? 4.931 5.947 -9.706 1.00 80.50 169 GLU A C 1
ATOM 1287 O O . GLU A 1 169 ? 4.027 5.688 -8.898 1.00 80.50 169 GLU A O 1
ATOM 1292 N N . SER A 1 170 ? 6.202 6.074 -9.333 1.00 83.25 170 SER A N 1
ATOM 1293 C CA . SER A 1 170 ? 6.608 6.011 -7.936 1.00 83.25 170 SER A CA 1
ATOM 1294 C C . SER A 1 170 ? 5.942 7.147 -7.154 1.00 83.25 170 SER A C 1
ATOM 1296 O O . SER A 1 170 ? 5.918 8.297 -7.590 1.00 83.25 170 SER A O 1
ATOM 1298 N N . SER A 1 171 ? 5.402 6.849 -5.968 1.00 89.75 171 SER A N 1
ATOM 1299 C CA . SER A 1 171 ? 4.794 7.875 -5.104 1.00 89.75 171 SER A CA 1
ATOM 1300 C C . SER A 1 171 ? 5.808 8.906 -4.603 1.00 89.75 171 SER A C 1
ATOM 1302 O O . SER A 1 171 ? 5.427 9.996 -4.181 1.00 89.75 171 SER A O 1
ATOM 1304 N N . VAL A 1 172 ? 7.094 8.555 -4.647 1.00 91.31 172 VAL A N 1
ATOM 1305 C CA . VAL A 1 172 ? 8.220 9.382 -4.226 1.00 91.31 172 VAL A CA 1
ATOM 1306 C C . VAL A 1 172 ? 9.140 9.612 -5.432 1.00 91.31 172 VAL A C 1
ATOM 1308 O O . VAL A 1 172 ? 9.391 8.662 -6.182 1.00 91.31 172 VAL A O 1
ATOM 1311 N N . PRO A 1 173 ? 9.652 10.839 -5.643 1.00 92.06 173 PRO A N 1
ATOM 1312 C CA . PRO A 1 173 ? 10.623 11.109 -6.697 1.00 92.06 173 PRO A CA 1
ATOM 1313 C C . PRO A 1 173 ? 11.951 10.406 -6.398 1.00 92.06 173 PRO A C 1
ATOM 1315 O O . PRO A 1 173 ? 12.549 10.608 -5.341 1.00 92.06 173 PRO A O 1
ATOM 1318 N N . ILE A 1 174 ? 12.421 9.589 -7.338 1.00 89.88 174 ILE A N 1
ATOM 1319 C CA . ILE A 1 174 ? 13.668 8.830 -7.197 1.00 89.88 174 ILE A CA 1
ATOM 1320 C C . ILE A 1 174 ? 14.846 9.743 -7.551 1.00 89.88 174 ILE A C 1
ATOM 1322 O O . ILE A 1 174 ? 14.931 10.257 -8.667 1.00 89.88 174 ILE A O 1
ATOM 1326 N N . ASN A 1 175 ? 15.761 9.950 -6.601 1.00 92.38 175 ASN A N 1
ATOM 1327 C CA . ASN A 1 175 ? 16.974 10.736 -6.820 1.00 92.38 175 ASN A CA 1
ATOM 1328 C C . ASN A 1 175 ? 18.146 9.819 -7.232 1.00 92.38 175 ASN A C 1
ATOM 1330 O O . ASN A 1 175 ? 18.379 8.820 -6.551 1.00 92.38 175 ASN A O 1
ATOM 1334 N N . PRO A 1 176 ? 18.938 10.166 -8.267 1.00 92.25 176 PRO A N 1
ATOM 1335 C CA . PRO A 1 176 ? 20.127 9.401 -8.660 1.00 92.25 176 PRO A CA 1
ATOM 1336 C C . PRO A 1 176 ? 21.193 9.225 -7.565 1.00 92.25 176 PRO A C 1
ATOM 1338 O O . PRO A 1 176 ? 22.045 8.350 -7.683 1.00 92.25 176 PRO A O 1
ATOM 1341 N N . SER A 1 177 ? 21.182 10.045 -6.508 1.00 94.44 177 SER A N 1
ATOM 1342 C CA . SER A 1 177 ? 22.107 9.912 -5.373 1.00 94.44 177 SER A CA 1
ATOM 1343 C C . SER A 1 177 ? 21.767 8.757 -4.425 1.00 94.44 177 SER A C 1
ATOM 1345 O O . SER A 1 177 ? 22.584 8.404 -3.571 1.00 94.44 177 SER A O 1
ATOM 1347 N N . TRP A 1 178 ? 20.569 8.175 -4.536 1.00 95.12 178 TRP A N 1
ATOM 1348 C CA . TRP A 1 178 ? 20.128 7.105 -3.651 1.00 95.12 178 TRP A CA 1
ATOM 1349 C C . TRP A 1 178 ? 20.826 5.796 -4.001 1.00 95.12 178 TRP A C 1
ATOM 1351 O O . TRP A 1 178 ? 20.795 5.327 -5.137 1.00 95.12 178 TRP A O 1
ATOM 1361 N N . ARG A 1 179 ? 21.452 5.181 -2.996 1.00 94.38 179 ARG A N 1
ATOM 1362 C CA . ARG A 1 179 ? 22.089 3.876 -3.147 1.00 94.38 179 ARG A CA 1
ATOM 1363 C C . ARG A 1 179 ? 21.050 2.781 -2.944 1.00 94.38 179 ARG A C 1
ATOM 1365 O O . ARG A 1 179 ? 20.444 2.697 -1.880 1.00 94.38 179 ARG A O 1
ATOM 1372 N N . ILE A 1 180 ? 20.892 1.923 -3.946 1.00 93.00 180 ILE A N 1
ATOM 1373 C CA . ILE A 1 180 ? 20.099 0.699 -3.826 1.00 93.00 180 ILE A CA 1
ATOM 1374 C C . ILE A 1 180 ? 20.825 -0.231 -2.845 1.00 93.00 180 ILE A C 1
ATOM 1376 O O . ILE A 1 180 ? 22.000 -0.539 -3.046 1.00 93.00 180 ILE A O 1
ATOM 1380 N N . LEU A 1 181 ? 20.144 -0.624 -1.765 1.00 94.81 181 LEU A N 1
ATOM 1381 C CA . LEU A 1 181 ? 20.679 -1.553 -0.764 1.00 94.81 181 LEU A CA 1
ATOM 1382 C C . LEU A 1 181 ? 20.236 -2.986 -1.055 1.00 94.81 181 LEU A C 1
ATOM 1384 O O . LEU A 1 181 ? 21.073 -3.871 -1.193 1.00 94.81 181 LEU A O 1
ATOM 1388 N N . GLU A 1 182 ? 18.928 -3.199 -1.184 1.00 93.81 182 GLU A N 1
ATOM 1389 C CA . GLU A 1 182 ? 18.352 -4.509 -1.464 1.00 93.81 182 GLU A CA 1
ATOM 1390 C C . GLU A 1 182 ? 17.121 -4.374 -2.363 1.00 93.81 182 GLU A C 1
ATOM 1392 O O . GLU A 1 182 ? 16.328 -3.440 -2.220 1.00 93.81 182 GLU A O 1
ATOM 1397 N N . GLU A 1 183 ? 16.959 -5.333 -3.272 1.00 92.75 183 GLU A N 1
ATOM 1398 C CA . GLU A 1 183 ? 15.744 -5.533 -4.053 1.00 92.75 183 GLU A CA 1
ATOM 1399 C C . GLU A 1 183 ? 15.021 -6.786 -3.546 1.00 92.75 183 GLU A C 1
ATOM 1401 O O . GLU A 1 183 ? 15.582 -7.888 -3.517 1.00 92.75 183 GLU A O 1
ATOM 1406 N N . ILE A 1 184 ? 13.770 -6.608 -3.119 1.00 92.94 184 ILE A N 1
ATOM 1407 C CA . ILE A 1 184 ? 12.935 -7.675 -2.567 1.00 92.94 184 ILE A CA 1
ATOM 1408 C C . ILE A 1 184 ? 11.678 -7.795 -3.426 1.00 92.94 184 ILE A C 1
ATOM 1410 O O . ILE A 1 184 ? 10.891 -6.855 -3.530 1.00 92.94 184 ILE A O 1
ATOM 1414 N N . ASP A 1 185 ? 11.479 -8.970 -4.022 1.00 92.69 185 ASP A N 1
ATOM 1415 C CA . ASP A 1 185 ? 10.295 -9.292 -4.812 1.00 92.69 185 ASP A CA 1
ATOM 1416 C C . ASP A 1 185 ? 9.156 -9.852 -3.931 1.00 92.69 185 ASP A C 1
ATOM 1418 O O . ASP A 1 185 ? 9.350 -10.368 -2.823 1.00 92.69 185 ASP A O 1
ATOM 1422 N N . PHE A 1 186 ? 7.916 -9.759 -4.419 1.00 92.25 186 PHE A N 1
ATOM 1423 C CA . PHE A 1 186 ? 6.753 -10.265 -3.680 1.00 92.25 186 PHE A CA 1
ATOM 1424 C C . PHE A 1 186 ? 6.799 -11.782 -3.395 1.00 92.25 186 PHE A C 1
ATOM 1426 O O . PHE A 1 186 ? 6.400 -12.181 -2.295 1.00 92.25 186 PHE A O 1
ATOM 1433 N N . PRO A 1 187 ? 7.298 -12.651 -4.303 1.00 94.19 187 PRO A N 1
ATOM 1434 C CA . PRO A 1 187 ? 7.489 -14.066 -4.000 1.00 94.19 187 PRO A CA 1
ATOM 1435 C C . PRO A 1 187 ? 8.404 -14.327 -2.798 1.00 94.19 187 PRO A C 1
ATOM 1437 O O . PRO A 1 187 ? 8.096 -15.234 -2.021 1.00 94.19 187 PRO A O 1
ATOM 1440 N N . ARG A 1 188 ? 9.483 -13.554 -2.591 1.00 92.00 188 ARG A N 1
ATOM 1441 C CA . ARG A 1 188 ? 10.340 -13.698 -1.399 1.00 92.00 188 ARG A CA 1
ATOM 1442 C C . ARG A 1 188 ? 9.594 -13.331 -0.122 1.00 92.00 188 ARG A C 1
ATOM 1444 O O . ARG A 1 188 ? 9.630 -14.116 0.822 1.00 92.00 188 ARG A O 1
ATOM 1451 N N . LEU A 1 189 ? 8.848 -12.223 -0.118 1.00 93.31 189 LEU A N 1
ATOM 1452 C CA . LEU A 1 189 ? 8.046 -11.812 1.046 1.00 93.31 189 LEU A CA 1
ATOM 1453 C C . LEU A 1 189 ? 6.988 -12.856 1.427 1.00 93.31 189 LEU A C 1
ATOM 1455 O O . LEU A 1 189 ? 6.782 -13.119 2.606 1.00 93.31 189 LEU A O 1
ATOM 1459 N N . SER A 1 190 ? 6.358 -13.501 0.439 1.00 93.25 190 SER A N 1
ATOM 1460 C CA . SER A 1 190 ? 5.300 -14.495 0.683 1.00 93.25 190 SER A CA 1
ATOM 1461 C C . SER A 1 190 ? 5.763 -15.754 1.432 1.00 93.25 190 SER A C 1
ATOM 1463 O O . SER A 1 190 ? 4.942 -16.466 2.009 1.00 93.25 190 SER A O 1
ATOM 1465 N N . LYS A 1 191 ? 7.070 -16.046 1.411 1.00 94.56 191 LYS A N 1
ATOM 1466 C CA . LYS A 1 191 ? 7.662 -17.230 2.049 1.00 94.56 191 LYS A CA 1
ATOM 1467 C C . LYS A 1 191 ? 8.131 -16.963 3.477 1.00 94.56 191 LYS A C 1
ATOM 1469 O O . LYS A 1 191 ? 8.436 -17.921 4.185 1.00 94.56 191 LYS A O 1
ATOM 1474 N N . LEU A 1 192 ? 8.212 -15.697 3.889 1.00 94.12 192 LEU A N 1
ATOM 1475 C CA . LEU A 1 192 ? 8.667 -15.333 5.224 1.00 94.12 192 LEU A CA 1
ATOM 1476 C C . LEU A 1 192 ? 7.649 -15.792 6.267 1.00 94.12 192 LEU A C 1
ATOM 1478 O O . LEU A 1 192 ? 6.440 -15.620 6.108 1.00 94.12 192 LEU A O 1
ATOM 1482 N N . ARG A 1 193 ? 8.158 -16.394 7.339 1.00 91.69 193 ARG A N 1
ATOM 1483 C CA . ARG A 1 193 ? 7.381 -16.810 8.502 1.00 91.69 193 ARG A CA 1
ATOM 1484 C C . ARG A 1 193 ? 8.158 -16.426 9.748 1.00 91.69 193 ARG A C 1
ATOM 1486 O O . ARG A 1 193 ? 9.351 -16.703 9.826 1.00 91.69 193 ARG A O 1
ATOM 1493 N N . LEU A 1 194 ? 7.471 -15.784 10.681 1.00 94.94 194 LEU A N 1
ATOM 1494 C CA . LEU A 1 194 ? 7.995 -15.411 11.984 1.00 94.94 194 LEU A CA 1
ATOM 1495 C C . LEU A 1 194 ? 6.934 -15.774 13.021 1.00 94.94 194 LEU A C 1
ATOM 1497 O O . LEU A 1 194 ? 5.779 -15.374 12.877 1.00 94.94 194 LEU A O 1
ATOM 1501 N N . GLU A 1 195 ? 7.331 -16.544 14.025 1.00 93.19 195 GLU A N 1
ATOM 1502 C CA . GLU A 1 195 ? 6.525 -16.796 15.219 1.00 93.19 195 GLU A CA 1
ATOM 1503 C C . GLU A 1 195 ? 6.896 -15.738 16.261 1.00 93.19 195 GLU A C 1
ATOM 1505 O O . GLU A 1 195 ? 8.071 -15.403 16.414 1.00 93.19 195 GLU A O 1
ATOM 1510 N N . VAL A 1 196 ? 5.889 -15.152 16.905 1.00 94.69 196 VAL A N 1
ATOM 1511 C CA . VAL A 1 196 ? 6.038 -14.032 17.842 1.00 94.69 196 VAL A CA 1
ATOM 1512 C C . VAL A 1 196 ? 5.214 -14.345 19.086 1.00 94.69 196 VAL A C 1
ATOM 1514 O O . VAL A 1 196 ? 4.107 -14.872 18.957 1.00 94.69 196 VAL A O 1
ATOM 1517 N N . ASP A 1 197 ? 5.760 -14.021 20.256 1.00 95.31 197 ASP A N 1
ATOM 1518 C CA . ASP A 1 197 ? 5.097 -14.184 21.552 1.00 95.31 197 ASP A CA 1
ATOM 1519 C C . ASP A 1 197 ? 3.981 -13.148 21.775 1.00 95.31 197 ASP A C 1
ATOM 1521 O O . ASP A 1 197 ? 3.873 -12.141 21.064 1.00 95.31 197 ASP A O 1
ATOM 1525 N N . ASP A 1 198 ? 3.149 -13.390 22.791 1.00 94.69 198 ASP A N 1
ATOM 1526 C CA . ASP A 1 198 ? 2.092 -12.459 23.179 1.00 94.69 198 ASP A CA 1
ATOM 1527 C C . ASP A 1 198 ? 2.688 -11.113 23.644 1.00 94.69 198 ASP A C 1
ATOM 1529 O O . ASP A 1 198 ? 3.642 -11.088 24.427 1.00 94.69 198 ASP A O 1
ATOM 1533 N N . PRO A 1 199 ? 2.141 -9.973 23.187 1.00 93.56 199 PRO A N 1
ATOM 1534 C CA . PRO A 1 199 ? 2.689 -8.664 23.509 1.00 93.56 199 PRO A CA 1
ATOM 1535 C C . PRO A 1 199 ? 2.450 -8.286 24.975 1.00 93.56 199 PRO A C 1
ATOM 1537 O O . PRO A 1 199 ? 1.372 -8.510 25.529 1.00 93.56 199 PRO A O 1
ATOM 1540 N N . GLU A 1 200 ? 3.426 -7.608 25.576 1.00 93.50 200 GLU A N 1
ATOM 1541 C CA . GLU A 1 200 ? 3.293 -7.008 26.903 1.00 93.50 200 GLU A CA 1
ATOM 1542 C C . GLU A 1 200 ? 2.802 -5.554 26.807 1.00 93.50 200 GLU A C 1
ATOM 1544 O O . GLU A 1 200 ? 3.241 -4.775 25.958 1.00 93.50 200 GLU A O 1
ATOM 1549 N N . THR A 1 201 ? 1.873 -5.172 27.688 1.00 92.94 201 THR A N 1
ATOM 1550 C CA . THR A 1 201 ? 1.368 -3.793 27.755 1.00 92.94 201 THR A CA 1
ATOM 1551 C C . THR A 1 201 ? 2.258 -2.958 28.666 1.00 92.94 201 THR A C 1
ATOM 1553 O O . THR A 1 201 ? 2.214 -3.128 29.880 1.00 92.94 201 THR A O 1
ATOM 1556 N N . LEU A 1 202 ? 3.015 -2.026 28.083 1.00 90.44 202 LEU A N 1
ATOM 1557 C CA . LEU A 1 202 ? 3.838 -1.084 28.847 1.00 90.44 202 LEU A CA 1
ATOM 1558 C C . LEU A 1 202 ? 2.982 0.036 29.452 1.00 90.44 202 LEU A C 1
ATOM 1560 O O . LEU A 1 202 ? 2.931 0.211 30.665 1.00 90.44 202 LEU A O 1
ATOM 1564 N N . GLU A 1 203 ? 2.271 0.784 28.604 1.00 90.75 203 GLU A N 1
ATOM 1565 C CA . GLU A 1 203 ? 1.511 1.970 29.006 1.00 90.75 203 GLU A CA 1
ATOM 1566 C C . GLU A 1 203 ? 0.213 2.093 28.194 1.00 90.75 203 GLU A C 1
ATOM 1568 O O . GLU A 1 203 ? 0.069 1.524 27.111 1.00 90.75 203 GLU A O 1
ATOM 1573 N N . SER A 1 204 ? -0.775 2.817 28.726 1.00 93.19 204 SER A N 1
ATOM 1574 C CA . SER A 1 204 ? -2.085 3.006 28.091 1.00 93.19 204 SER A CA 1
ATOM 1575 C C . SER A 1 204 ? -2.519 4.465 28.161 1.00 93.19 204 SER A C 1
ATOM 1577 O O . SER A 1 204 ? -2.649 5.034 29.244 1.00 93.19 204 SER A O 1
ATOM 1579 N N . TYR A 1 205 ? -2.795 5.055 26.997 1.00 92.44 205 TYR A N 1
ATOM 1580 C CA . TYR A 1 205 ? -3.133 6.470 26.855 1.00 92.44 205 TYR A CA 1
ATOM 1581 C C . TYR A 1 205 ? -4.442 6.682 26.092 1.00 92.44 205 TYR A C 1
ATOM 1583 O O . TYR A 1 205 ? -4.871 5.860 25.283 1.00 92.44 205 TYR A O 1
ATOM 1591 N N . GLY A 1 206 ? -5.060 7.842 26.317 1.00 92.94 206 GLY A N 1
ATOM 1592 C CA . GLY A 1 206 ? -6.261 8.272 25.606 1.00 92.94 206 GLY A CA 1
ATOM 1593 C C . GLY A 1 206 ? -7.573 7.865 26.280 1.00 92.94 206 GLY A C 1
ATOM 1594 O O . GLY A 1 206 ? -7.614 7.393 27.414 1.00 92.94 206 GLY A O 1
ATOM 1595 N N . LYS A 1 207 ? -8.684 8.137 25.589 1.00 93.38 207 LYS A N 1
ATOM 1596 C CA . LYS A 1 207 ? -10.047 7.819 26.037 1.00 93.38 207 LYS A CA 1
ATOM 1597 C C . LYS A 1 207 ? -10.857 7.306 24.856 1.00 93.38 207 LYS A C 1
ATOM 1599 O O . LYS A 1 207 ? -10.780 7.862 23.763 1.00 93.38 207 LYS A O 1
ATOM 1604 N N . ILE A 1 208 ? -11.659 6.276 25.097 1.00 94.50 208 ILE A N 1
ATOM 1605 C CA . ILE A 1 208 ? -12.512 5.645 24.088 1.00 94.50 208 ILE A CA 1
ATOM 1606 C C . ILE A 1 208 ? -13.970 5.820 24.518 1.00 94.50 208 ILE A C 1
ATOM 1608 O O . ILE A 1 208 ? -14.304 5.669 25.692 1.00 94.50 208 ILE A O 1
ATOM 1612 N N . TYR A 1 209 ? -14.839 6.162 23.569 1.00 92.75 209 TYR A N 1
ATOM 1613 C CA . TYR A 1 209 ? -16.279 6.258 23.806 1.00 92.75 209 TYR A CA 1
ATOM 1614 C C . TYR A 1 209 ? -16.944 4.894 23.620 1.00 92.75 209 TYR A C 1
ATOM 1616 O O . TYR A 1 209 ? -16.522 4.100 22.779 1.00 92.75 209 TYR A O 1
ATOM 1624 N N . ALA A 1 210 ? -18.010 4.635 24.378 1.00 96.38 210 ALA A N 1
ATOM 1625 C CA . ALA A 1 210 ? -18.788 3.415 24.221 1.00 96.38 210 ALA A CA 1
ATOM 1626 C C . ALA A 1 210 ? -19.386 3.323 22.808 1.00 96.38 210 ALA A C 1
ATOM 1628 O O . ALA A 1 210 ? -19.895 4.304 22.264 1.00 96.38 210 ALA A O 1
ATOM 1629 N N . TYR A 1 211 ? -19.339 2.125 22.230 1.00 96.38 211 TYR A N 1
ATOM 1630 C CA . TYR A 1 211 ? -19.956 1.857 20.940 1.00 96.38 211 TYR A CA 1
ATOM 1631 C C . TYR A 1 211 ? -21.482 1.784 21.064 1.00 96.38 211 TYR A C 1
ATOM 1633 O O . TYR A 1 211 ? -22.022 1.052 21.899 1.00 96.38 211 TYR A O 1
ATOM 1641 N N . GLU A 1 212 ? -22.192 2.500 20.194 1.00 93.56 212 GLU A N 1
ATOM 1642 C CA . GLU A 1 212 ? -23.646 2.414 20.111 1.00 93.56 212 GLU A CA 1
ATOM 1643 C C . GLU A 1 212 ? -24.083 1.196 19.285 1.00 93.56 212 GLU A C 1
ATOM 1645 O O . GLU A 1 212 ? -24.140 1.233 18.058 1.00 93.56 212 GLU A O 1
ATOM 1650 N N . LYS A 1 213 ? -24.513 0.129 19.967 1.00 94.94 213 LYS A N 1
ATOM 1651 C CA . LYS A 1 213 ? -25.038 -1.108 19.342 1.00 94.94 213 LYS A CA 1
ATOM 1652 C C . LYS A 1 213 ? -26.264 -0.895 18.441 1.00 94.94 213 LYS A C 1
ATOM 1654 O O . LYS A 1 213 ? -26.668 -1.781 17.697 1.00 94.94 213 LYS A O 1
ATOM 1659 N N . GLY A 1 214 ? -26.895 0.281 18.499 1.00 91.31 214 GLY A N 1
ATOM 1660 C CA . GLY A 1 214 ? -27.979 0.649 17.588 1.00 91.31 214 GLY A CA 1
ATOM 1661 C C . GLY A 1 214 ? -27.540 0.717 16.120 1.00 91.31 214 GLY A C 1
ATOM 1662 O O . GLY A 1 214 ? -28.372 0.500 15.238 1.00 91.31 214 GLY A O 1
ATOM 1663 N N . TYR A 1 215 ? -26.251 0.968 15.858 1.00 91.44 215 TYR A N 1
ATOM 1664 C CA . TYR A 1 215 ? -25.701 1.018 14.501 1.00 91.44 215 TYR A CA 1
ATOM 1665 C C . TYR A 1 215 ? -25.605 -0.367 13.838 1.00 91.44 215 TYR A C 1
ATOM 1667 O O . TYR A 1 215 ? -25.677 -0.438 12.613 1.00 91.44 215 TYR A O 1
ATOM 1675 N N . ASP A 1 216 ? -25.584 -1.463 14.607 1.00 93.62 216 ASP A N 1
ATOM 1676 C CA . ASP A 1 216 ? -25.554 -2.838 14.073 1.00 93.62 216 ASP A CA 1
ATOM 1677 C C . ASP A 1 216 ? -26.794 -3.186 13.232 1.00 93.62 216 ASP A C 1
ATOM 1679 O O . ASP A 1 216 ? -26.770 -4.080 12.389 1.00 93.62 216 ASP A O 1
ATOM 1683 N N . ARG A 1 217 ? -27.915 -2.493 13.470 1.00 92.75 217 ARG A N 1
ATOM 1684 C CA . ARG A 1 217 ? -29.201 -2.750 12.799 1.00 92.75 217 ARG A CA 1
ATOM 1685 C C . ARG A 1 217 ? -29.402 -1.929 11.523 1.00 92.75 217 ARG A C 1
ATOM 1687 O O . ARG A 1 217 ? -30.453 -2.057 10.888 1.00 92.75 217 ARG A O 1
ATOM 1694 N N . ILE A 1 218 ? -28.441 -1.079 11.159 1.00 93.25 218 ILE A N 1
ATOM 1695 C CA . ILE A 1 218 ? -28.499 -0.278 9.934 1.00 93.25 218 ILE A CA 1
ATOM 1696 C C . ILE A 1 218 ? -28.370 -1.214 8.736 1.00 93.25 218 ILE A C 1
ATOM 1698 O O . ILE A 1 218 ? -27.493 -2.071 8.672 1.00 93.25 218 ILE A O 1
ATOM 1702 N N . ASN A 1 219 ? -29.272 -1.057 7.777 1.00 93.00 219 ASN A N 1
ATOM 1703 C CA . ASN A 1 219 ? -29.290 -1.845 6.553 1.00 93.00 219 ASN A CA 1
ATOM 1704 C C . ASN A 1 219 ? -29.604 -0.931 5.363 1.00 93.00 219 ASN A C 1
ATOM 1706 O O . ASN A 1 219 ? -29.897 0.247 5.538 1.00 93.00 219 ASN A O 1
ATOM 1710 N N . THR A 1 220 ? -29.585 -1.471 4.146 1.00 91.75 220 THR A N 1
ATOM 1711 C CA . THR A 1 220 ? -29.829 -0.692 2.918 1.00 91.75 220 THR A CA 1
ATOM 1712 C C . THR A 1 220 ? -31.252 -0.138 2.784 1.00 91.75 220 THR A C 1
ATOM 1714 O O . THR A 1 220 ? -31.502 0.672 1.901 1.00 91.75 220 THR A O 1
ATOM 1717 N N . LYS A 1 221 ? -32.198 -0.577 3.625 1.00 90.31 221 LYS A N 1
ATOM 1718 C CA . LYS A 1 221 ? -33.579 -0.062 3.682 1.00 90.31 221 LYS A CA 1
ATOM 1719 C C . LYS A 1 221 ? -33.784 0.949 4.816 1.00 90.31 221 LYS A C 1
ATOM 1721 O O . LYS A 1 221 ? -34.639 1.816 4.699 1.00 90.31 221 LYS A O 1
ATOM 1726 N N . ASN A 1 222 ? -33.005 0.826 5.888 1.00 88.50 222 ASN A N 1
ATOM 1727 C CA . ASN A 1 222 ? -32.998 1.678 7.073 1.00 88.50 222 ASN A CA 1
ATOM 1728 C C . ASN A 1 222 ? -31.619 2.329 7.197 1.00 88.50 222 ASN A C 1
ATOM 1730 O O . ASN A 1 222 ? -30.862 2.045 8.131 1.00 88.50 222 ASN A O 1
ATOM 1734 N N . GLU A 1 223 ? -31.277 3.149 6.210 1.00 92.44 223 GLU A N 1
ATOM 1735 C CA . GLU A 1 223 ? -30.023 3.889 6.201 1.00 92.44 223 GLU A CA 1
ATOM 1736 C C . GLU A 1 223 ? -30.062 5.052 7.201 1.00 92.44 223 GLU A C 1
ATOM 1738 O O . GLU A 1 223 ? -31.117 5.614 7.507 1.00 92.44 223 GLU A O 1
ATOM 1743 N N . ARG A 1 224 ? -28.893 5.417 7.728 1.00 91.06 224 ARG A N 1
ATOM 1744 C CA . ARG A 1 224 ? -28.710 6.653 8.491 1.00 91.06 224 ARG A CA 1
ATOM 1745 C C . ARG A 1 224 ? -27.718 7.544 7.748 1.00 91.06 224 ARG A C 1
ATOM 1747 O O . ARG A 1 224 ? -26.649 7.048 7.388 1.00 91.06 224 ARG A O 1
ATOM 1754 N N . PRO A 1 225 ? -28.029 8.834 7.532 1.00 91.81 225 PRO A N 1
ATOM 1755 C CA . PRO A 1 225 ? -27.098 9.747 6.885 1.00 91.81 225 PRO A CA 1
ATOM 1756 C C . PRO A 1 225 ? -25.858 9.953 7.764 1.00 91.81 225 PRO A C 1
ATOM 1758 O O . PRO A 1 225 ? -25.963 10.095 8.985 1.00 91.81 225 PRO A O 1
ATOM 1761 N N . LEU A 1 226 ? -24.679 9.971 7.137 1.00 93.50 226 LEU A N 1
ATOM 1762 C CA . LEU A 1 226 ? -23.415 10.208 7.829 1.00 93.50 226 LEU A CA 1
ATOM 1763 C C . LEU A 1 226 ? -23.349 11.654 8.326 1.00 93.50 226 LEU A C 1
ATOM 1765 O O . LEU A 1 226 ? -23.490 12.597 7.549 1.00 93.50 226 LEU A O 1
ATOM 1769 N N . GLN A 1 227 ? -23.115 11.819 9.625 1.00 92.00 227 GLN A N 1
ATOM 1770 C CA . GLN A 1 227 ? -22.938 13.131 10.236 1.00 92.00 227 GLN A CA 1
ATOM 1771 C C . GLN A 1 227 ? -21.489 13.589 10.071 1.00 92.00 227 GLN A C 1
ATOM 1773 O O . GLN A 1 227 ? -20.554 12.858 10.405 1.00 92.00 227 GLN A O 1
ATOM 1778 N N . ILE A 1 228 ? -21.303 14.813 9.578 1.00 92.06 228 ILE A N 1
ATOM 1779 C CA . ILE A 1 228 ? -19.992 15.461 9.554 1.00 92.06 228 ILE A CA 1
ATOM 1780 C C . ILE A 1 228 ? -19.709 15.931 10.979 1.00 92.06 228 ILE A C 1
ATOM 1782 O O . ILE A 1 228 ? -20.342 16.861 11.473 1.00 92.06 228 ILE A O 1
ATOM 1786 N N . LEU A 1 229 ? -18.791 15.248 11.654 1.00 91.69 229 LEU A N 1
ATOM 1787 C CA . LEU A 1 229 ? -18.344 15.609 12.993 1.00 91.69 229 LEU A CA 1
ATOM 1788 C C . LEU A 1 229 ? -16.995 16.310 12.895 1.00 91.69 229 LEU A C 1
ATOM 1790 O O . LEU A 1 229 ? -16.047 15.748 12.343 1.00 91.69 229 LEU A O 1
ATOM 1794 N N . ASP A 1 230 ? -16.909 17.501 13.477 1.00 89.31 230 ASP A N 1
ATOM 1795 C CA . ASP A 1 230 ? -15.651 18.222 13.621 1.00 89.31 230 ASP A CA 1
ATOM 1796 C C . ASP A 1 230 ? -14.883 17.663 14.826 1.00 89.31 230 ASP A C 1
ATOM 1798 O O . ASP A 1 230 ? -15.175 17.965 15.986 1.00 89.31 230 ASP A O 1
ATOM 1802 N N . ARG A 1 231 ? -13.969 16.729 14.552 1.00 89.31 231 ARG A N 1
ATOM 1803 C CA . ARG A 1 231 ? -13.091 16.114 15.551 1.00 89.31 231 ARG A CA 1
ATOM 1804 C C . ARG A 1 231 ? -11.653 16.219 15.084 1.00 89.31 231 ARG A C 1
ATOM 1806 O O . ARG A 1 231 ? -11.339 15.887 13.941 1.00 89.31 231 ARG A O 1
ATOM 1813 N N . ILE A 1 232 ? -10.778 16.585 16.011 1.00 90.94 232 ILE A N 1
ATOM 1814 C CA . ILE A 1 232 ? -9.337 16.609 15.783 1.00 90.94 232 ILE A CA 1
ATOM 1815 C C . ILE A 1 232 ? -8.847 15.162 15.660 1.00 90.94 232 ILE A C 1
ATOM 1817 O O . ILE A 1 232 ? -9.095 14.335 16.539 1.00 90.94 232 ILE A O 1
ATOM 1821 N N . LYS A 1 233 ? -8.174 14.854 14.549 1.00 91.38 233 LYS A N 1
ATOM 1822 C CA . LYS A 1 233 ? -7.511 13.568 14.312 1.00 91.38 233 LYS A CA 1
ATOM 1823 C C . LYS A 1 233 ? -6.008 13.799 14.296 1.00 91.38 233 LYS A C 1
ATOM 1825 O O . LYS A 1 233 ? -5.531 14.651 13.551 1.00 91.38 233 LYS A O 1
ATOM 1830 N N . TYR A 1 234 ? -5.286 13.033 15.100 1.00 90.94 234 TYR A N 1
ATOM 1831 C CA . TYR A 1 234 ? -3.831 13.075 15.149 1.00 90.94 234 TYR A CA 1
ATOM 1832 C C . TYR A 1 234 ? -3.267 11.998 14.217 1.00 90.94 234 TYR A C 1
ATOM 1834 O O . TYR A 1 234 ? -3.587 10.824 14.378 1.00 90.94 234 TYR A O 1
ATOM 1842 N N . ASN A 1 235 ? -2.443 12.406 13.251 1.00 92.62 235 ASN A N 1
ATOM 1843 C CA . ASN A 1 235 ? -1.668 11.517 12.380 1.00 92.62 235 ASN A CA 1
ATOM 1844 C C . ASN A 1 235 ? -0.174 11.750 12.661 1.00 92.62 235 ASN A C 1
ATOM 1846 O O . ASN A 1 235 ? 0.550 12.256 11.805 1.00 92.62 235 ASN A O 1
ATOM 1850 N N . THR A 1 236 ? 0.252 11.493 13.896 1.00 93.12 236 THR A N 1
ATOM 1851 C CA . THR A 1 236 ? 1.640 11.687 14.335 1.00 93.12 236 THR A CA 1
ATOM 1852 C C . THR A 1 236 ? 2.531 10.575 13.793 1.00 93.12 236 THR A C 1
ATOM 1854 O O . THR A 1 236 ? 2.129 9.411 13.740 1.00 93.12 236 THR A O 1
ATOM 1857 N N . THR A 1 237 ? 3.742 10.926 13.360 1.00 95.25 237 THR A N 1
ATOM 1858 C CA . THR A 1 237 ? 4.749 9.926 12.988 1.00 95.25 237 THR A CA 1
ATOM 1859 C C . THR A 1 237 ? 5.412 9.361 14.244 1.00 95.25 237 THR A C 1
ATOM 1861 O O . THR A 1 237 ? 5.403 10.000 15.293 1.00 95.25 237 THR A O 1
ATOM 1864 N N . THR A 1 238 ? 6.033 8.183 14.144 1.00 93.12 238 THR A N 1
ATOM 1865 C CA . THR A 1 238 ? 6.793 7.577 15.254 1.00 93.12 238 THR A CA 1
ATOM 1866 C C . THR A 1 238 ? 7.887 8.507 15.786 1.00 93.12 238 THR A C 1
ATOM 1868 O O . THR A 1 238 ? 8.182 8.490 16.975 1.00 93.12 238 THR A O 1
ATOM 1871 N N . SER A 1 239 ? 8.482 9.331 14.918 1.00 91.50 239 SER A N 1
ATOM 1872 C CA . SER A 1 239 ? 9.516 10.294 15.303 1.00 91.50 239 SER A CA 1
ATOM 1873 C C . SER A 1 239 ? 8.962 11.517 16.028 1.00 91.50 239 SER A C 1
ATOM 1875 O O . SER A 1 239 ? 9.686 12.088 16.833 1.00 91.50 239 SER A O 1
ATOM 1877 N N . ASP A 1 240 ? 7.711 11.904 15.782 1.00 93.06 240 ASP A N 1
ATOM 1878 C CA . ASP A 1 240 ? 7.072 13.060 16.428 1.00 93.06 240 ASP A CA 1
ATOM 1879 C C . ASP A 1 240 ? 6.333 12.684 17.724 1.00 93.06 240 ASP A C 1
ATOM 1881 O O . ASP A 1 240 ? 5.820 13.561 18.419 1.00 93.06 240 ASP A O 1
ATOM 1885 N N . ASP A 1 241 ? 6.247 11.390 18.047 1.00 93.81 241 ASP A N 1
ATOM 1886 C CA . ASP A 1 241 ? 5.583 10.896 19.251 1.00 93.81 241 ASP A CA 1
ATOM 1887 C C . ASP A 1 241 ? 6.515 10.993 20.480 1.00 93.81 241 ASP A C 1
ATOM 1889 O O . ASP A 1 241 ? 7.516 10.269 20.558 1.00 93.81 241 ASP A O 1
ATOM 1893 N N . PRO A 1 242 ? 6.206 11.852 21.473 1.00 92.38 242 PRO A N 1
ATOM 1894 C CA . PRO A 1 242 ? 7.053 12.029 22.649 1.00 92.38 242 PRO A CA 1
ATOM 1895 C C . PRO A 1 242 ? 7.088 10.794 23.558 1.00 92.38 242 PRO A C 1
ATOM 1897 O O . PRO A 1 242 ? 8.096 10.571 24.225 1.00 92.38 242 PRO A O 1
ATOM 1900 N N . VAL A 1 243 ? 6.025 9.983 23.589 1.00 91.62 243 VAL A N 1
ATOM 1901 C CA . VAL A 1 243 ? 5.976 8.764 24.411 1.00 91.62 243 VAL A CA 1
ATOM 1902 C C . VAL A 1 243 ? 6.948 7.739 23.839 1.00 91.62 243 VAL A C 1
ATOM 1904 O O . VAL A 1 243 ? 7.776 7.191 24.563 1.00 91.62 243 VAL A O 1
ATOM 1907 N N . ILE A 1 244 ? 6.933 7.547 22.517 1.00 92.38 244 ILE A N 1
ATOM 1908 C CA . ILE A 1 244 ? 7.861 6.623 21.851 1.00 92.38 244 ILE A CA 1
ATOM 1909 C C . ILE A 1 244 ? 9.312 7.094 22.008 1.00 92.38 244 ILE A C 1
ATOM 1911 O O . ILE A 1 244 ? 10.199 6.269 22.225 1.00 92.38 244 ILE A O 1
ATOM 1915 N N . GLN A 1 245 ? 9.570 8.405 21.957 1.00 90.19 245 GLN A N 1
ATOM 1916 C CA . GLN A 1 245 ? 10.905 8.943 22.234 1.00 90.19 245 GLN A CA 1
ATOM 1917 C C . GLN A 1 245 ? 11.374 8.619 23.660 1.00 90.19 245 GLN A C 1
ATOM 1919 O O . GLN A 1 245 ? 12.511 8.183 23.837 1.00 90.19 245 GLN A O 1
ATOM 1924 N N . GLN A 1 246 ? 10.510 8.790 24.665 1.00 88.62 246 GLN A N 1
ATOM 1925 C CA . GLN A 1 246 ? 10.831 8.485 26.064 1.00 88.62 246 GLN A CA 1
ATOM 1926 C C . GLN A 1 246 ? 11.114 6.994 26.273 1.00 88.62 246 GLN A C 1
ATOM 1928 O O . GLN A 1 246 ? 12.131 6.645 26.870 1.00 88.62 246 GLN A O 1
ATOM 1933 N N . VAL A 1 247 ? 10.279 6.116 25.714 1.00 88.06 247 VAL A N 1
ATOM 1934 C CA . VAL A 1 247 ? 10.491 4.661 25.765 1.00 88.06 247 VAL A CA 1
ATOM 1935 C C . VAL A 1 247 ? 11.788 4.270 25.046 1.00 88.06 247 VAL A C 1
ATOM 1937 O O . VAL A 1 247 ? 12.568 3.467 25.555 1.00 88.06 247 VAL A O 1
ATOM 1940 N N . GLY A 1 248 ? 12.075 4.876 23.891 1.00 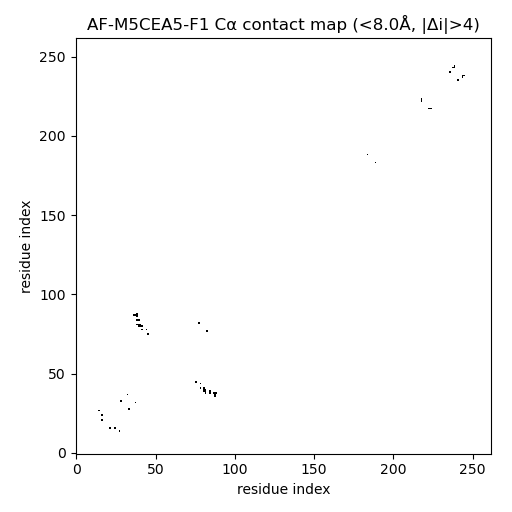84.44 248 GLY A N 1
ATOM 1941 C CA . GLY A 1 248 ? 13.315 4.643 23.150 1.00 84.44 248 GLY A CA 1
ATOM 1942 C C . GLY A 1 248 ? 14.579 5.090 23.896 1.00 84.44 248 GLY A C 1
ATOM 1943 O O . GLY A 1 248 ? 15.628 4.467 23.739 1.00 84.44 248 GLY A O 1
ATOM 1944 N N . LEU A 1 249 ? 14.487 6.141 24.716 1.00 82.31 249 LEU A N 1
ATOM 1945 C CA . LEU A 1 249 ? 15.551 6.579 25.626 1.00 82.31 249 LEU A CA 1
ATOM 1946 C C . LEU A 1 249 ? 15.728 5.596 26.790 1.00 82.31 249 LEU A C 1
ATOM 1948 O O . LEU A 1 249 ? 16.842 5.137 27.029 1.00 82.31 249 LEU A O 1
ATOM 1952 N N . PHE A 1 250 ? 14.633 5.208 27.443 1.00 74.19 250 PHE A N 1
ATOM 1953 C CA . PHE A 1 250 ? 14.643 4.280 28.575 1.00 74.19 250 PHE A CA 1
ATOM 1954 C C . PHE A 1 250 ? 15.239 2.907 28.216 1.00 74.19 250 PHE A C 1
ATOM 1956 O O . PHE A 1 250 ? 16.040 2.364 28.969 1.00 74.19 250 PHE A O 1
ATOM 1963 N N . ILE A 1 251 ? 14.922 2.367 27.032 1.00 69.06 251 ILE A N 1
ATOM 1964 C CA . ILE A 1 251 ? 15.448 1.072 26.556 1.00 69.06 251 ILE A CA 1
ATOM 1965 C C . ILE A 1 251 ? 16.948 1.133 26.216 1.00 69.06 251 ILE A C 1
ATOM 1967 O O . ILE A 1 251 ? 17.619 0.103 26.206 1.00 69.06 251 ILE A O 1
ATOM 1971 N N . ARG A 1 252 ? 17.510 2.317 25.948 1.00 64.50 252 ARG A N 1
ATOM 1972 C CA . ARG A 1 252 ? 18.944 2.470 25.650 1.00 64.50 252 ARG A CA 1
ATOM 1973 C C . ARG A 1 252 ? 19.830 2.531 26.898 1.00 64.50 252 ARG A C 1
ATOM 1975 O O . ARG A 1 252 ? 21.033 2.328 26.766 1.00 64.50 252 ARG A O 1
ATOM 1982 N N . GLU A 1 253 ? 19.269 2.781 28.080 1.00 55.16 253 GLU A N 1
ATOM 1983 C CA . GLU A 1 253 ? 20.021 2.942 29.335 1.00 55.16 253 GLU A CA 1
ATOM 1984 C C . GLU A 1 253 ? 20.197 1.705 30.260 1.00 55.16 253 GLU A C 1
ATOM 1986 O O . GLU A 1 253 ? 20.982 1.817 31.208 1.00 55.16 253 GLU A O 1
ATOM 1991 N N . PRO A 1 254 ? 19.618 0.501 30.061 1.00 51.22 254 PRO A N 1
ATOM 1992 C CA . PRO A 1 254 ? 19.760 -0.569 31.040 1.00 51.22 254 PRO A CA 1
ATOM 1993 C C . PRO A 1 254 ? 20.916 -1.502 30.659 1.00 51.22 254 PRO A C 1
ATOM 1995 O O . PRO A 1 254 ? 20.651 -2.554 30.101 1.00 51.22 254 PRO A O 1
ATOM 1998 N N . GLN A 1 255 ? 22.176 -1.134 30.940 1.00 48.41 255 GLN A N 1
ATOM 1999 C CA . GLN A 1 255 ? 23.315 -2.076 31.126 1.00 48.41 255 GLN A CA 1
ATOM 2000 C C . GLN A 1 255 ? 24.594 -1.433 31.737 1.00 48.41 255 GLN A C 1
ATOM 2002 O O . GLN A 1 255 ? 25.581 -2.129 31.942 1.00 48.41 255 GLN A O 1
ATOM 2007 N N . ALA A 1 256 ? 24.640 -0.134 32.064 1.00 50.28 256 ALA A N 1
ATOM 2008 C CA . ALA A 1 256 ? 25.894 0.504 32.511 1.00 50.28 256 ALA A CA 1
ATOM 2009 C C . ALA A 1 256 ? 26.193 0.421 34.028 1.00 50.28 256 ALA A C 1
ATOM 2011 O O . ALA A 1 256 ? 27.156 1.034 34.485 1.00 50.28 256 ALA A O 1
ATOM 2012 N N . ILE A 1 257 ? 25.390 -0.289 34.832 1.00 52.22 257 ILE A N 1
ATOM 2013 C CA . ILE A 1 257 ? 25.537 -0.298 36.300 1.00 52.22 257 ILE A CA 1
ATOM 2014 C C . ILE A 1 257 ? 25.394 -1.725 36.855 1.00 52.22 257 ILE A C 1
ATOM 2016 O O . ILE A 1 257 ? 24.360 -2.073 37.416 1.00 52.22 257 ILE A O 1
ATOM 2020 N N . SER A 1 258 ? 26.430 -2.558 36.721 1.00 50.97 258 SER A N 1
ATOM 2021 C CA . SER A 1 258 ? 26.594 -3.737 37.597 1.00 50.97 258 SER A CA 1
ATOM 2022 C C . SER A 1 258 ? 28.023 -4.275 37.755 1.00 50.97 258 SER A C 1
ATOM 2024 O O . SER A 1 258 ? 28.177 -5.308 38.393 1.00 50.97 258 SER A O 1
ATOM 2026 N N . ASP A 1 259 ? 29.069 -3.591 37.277 1.00 45.88 259 ASP A N 1
ATOM 2027 C CA . ASP A 1 259 ? 30.443 -4.124 37.333 1.00 45.88 259 ASP A CA 1
ATOM 2028 C C . ASP A 1 259 ? 31.377 -3.252 38.186 1.00 45.88 259 ASP A C 1
ATOM 2030 O O . ASP A 1 259 ? 32.407 -2.783 37.719 1.00 45.88 259 ASP A O 1
ATOM 2034 N N . THR A 1 260 ? 31.041 -3.030 39.460 1.00 47.62 260 THR A N 1
ATOM 2035 C CA . THR A 1 260 ? 32.040 -2.667 40.487 1.00 47.62 260 THR A CA 1
ATOM 2036 C C . THR A 1 260 ? 31.587 -3.144 41.867 1.00 47.62 260 THR A C 1
ATOM 2038 O O . THR A 1 260 ? 30.990 -2.377 42.620 1.00 47.62 260 THR A O 1
ATOM 2041 N N . GLN A 1 261 ? 31.867 -4.405 42.204 1.00 43.06 261 GLN A N 1
ATOM 2042 C CA . GLN A 1 261 ? 32.034 -4.879 43.586 1.00 43.06 261 GLN A CA 1
ATOM 2043 C C . GLN A 1 261 ? 32.680 -6.273 43.582 1.00 43.06 261 GLN A C 1
ATOM 2045 O O . GLN A 1 261 ? 31.986 -7.271 43.432 1.00 43.06 261 GLN A O 1
ATOM 2050 N N . THR A 1 262 ? 34.011 -6.311 43.691 1.00 37.31 262 THR A N 1
ATOM 2051 C CA . THR A 1 262 ? 34.818 -7.063 44.682 1.00 37.31 262 THR A CA 1
ATOM 2052 C C . THR A 1 262 ? 36.290 -6.771 44.446 1.00 37.31 262 THR A C 1
ATOM 2054 O O . THR A 1 262 ? 36.689 -6.761 43.261 1.00 37.31 262 THR A O 1
#

Mean predicted aligned error: 22.89 Å

Organism: Thanatephorus cucumeris (strain AG1-IB / isolate 7/3/14) (NCBI:txid1108050)

pLDDT: mean 70.86, std 20.49, range [30.55, 96.38]

Foldseek 3Di:
DDDPPPPDDDDDDDDDDPVPDPDDDPVDDPPVCPPPDDADADPPADDDDDDDPPCDPVVDDPPPPPPVVVPPPPPHDDGPPRPPPDPPPDDDDQDDPVPDDDDDPDDDDDDDDDDDDDDDDDDDDDDDDDDDDDDDDDDDDDDDDDPDPPPPPPPPDPVVVPPPPPPPPDPDDDDPVDDDDDDDDPVNVVPDDDDDDDDDDDDDDDDDDDDDPVCVPADPVRHDDDDDDDDDDDPDDCVRDVVSVVVVVVVVPPDPPDPDDD

Sequence (262 aa):
MADNSQLSFVLPPIQDNPDGSWGPSVLHMPAQFKDIPYAPFSKTDKLGKFADWTEGDGRDRPGATNTQQRYGNRRDGQPAYGSGSTNAFAYIHEQDEASFSLVDNKAAAPRRGGMLFGRGRGGGRGMGARTGFNARTPARGGAAAGRTNARAPARRGWKDWDKPSRTRESSVPINPSWRILEEIDFPRLSKLRLEVDDPETLESYGKIYAYEKGYDRINTKNERPLQILDRIKYNTTTSDDPVIQQVGLFIREPQAISDTQT

Solvent-accessible surface area (backbone atoms only — not comparable to full-atom values): 20199 Å² total; per-residue (Å²): 139,84,82,80,81,71,84,85,79,78,83,76,90,76,90,82,55,93,86,71,62,89,71,89,51,89,89,68,62,60,72,94,54,60,98,50,86,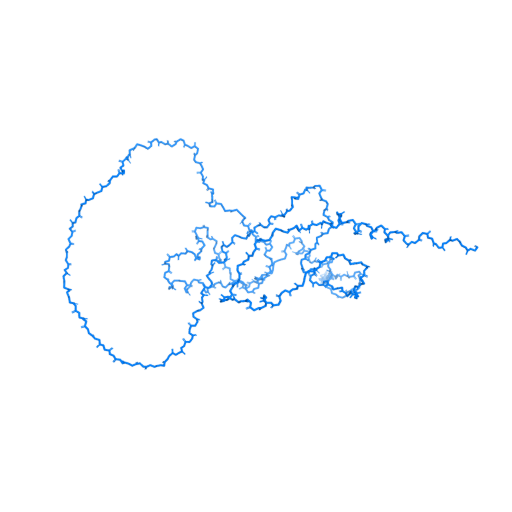82,68,70,76,58,94,83,60,87,82,84,82,79,88,61,92,81,60,63,69,86,84,72,67,91,77,72,65,76,76,62,64,73,70,64,75,71,77,73,70,77,62,90,56,48,76,86,55,78,65,78,85,66,85,80,83,91,69,75,68,88,74,66,77,88,80,76,90,64,85,75,78,85,85,81,84,82,91,80,90,78,85,82,88,88,85,88,87,79,88,86,80,89,85,86,84,89,83,90,83,86,88,82,88,78,86,86,89,77,93,69,87,74,73,67,74,76,72,79,56,81,71,72,71,76,52,72,79,73,78,78,71,71,96,60,90,84,58,90,86,64,78,88,84,79,89,82,56,70,73,63,61,74,70,66,81,82,90,78,79,85,84,81,86,87,80,87,83,88,86,82,78,86,81,68,73,76,61,76,73,54,42,99,86,53,70,74,85,85,78,89,73,96,69,93,79,85,86,75,50,76,86,73,33,68,67,56,49,52,52,58,51,58,72,71,62,82,78,87,82,80,90,85,88,133